Protein AF-A0A816AZC1-F1 (afdb_monomer)

Mean predicted aligned error: 15.86 Å

Foldseek 3Di:
DWKDDPPDIDDDPDLVPDDPVPDPPAAMEAEEAPVSVVVDPDDDPSYQAYAHPDDPPPDDDPPRYAPDPLRVLVVVLVSLLVRLQVVLVVCVVVVNNVSNVVSVVVSVVVSVVSVVVSVVVVVVVVVDPDDLAQAEEEEEADCDPDDCPLVVVVCVLCPPQHRYYYYHNDPVVVVVVVVPDDLSYAYAYEYELPDDPVSVVVLVVDNSHQHYAYEDDHPDDPDDHHHDSVVVLLVVLVSLLVVLQVVLVVCVVVVNNPSSVVSNVSSVSSVVSSVVD

Structure (mmCIF, N/CA/C/O backbone):
data_AF-A0A816AZC1-F1
#
_entry.id   AF-A0A816AZC1-F1
#
loop_
_atom_site.group_PDB
_atom_site.id
_atom_site.type_symbol
_atom_site.label_atom_id
_atom_site.label_alt_id
_atom_site.label_comp_id
_atom_site.label_asym_id
_atom_site.label_entity_id
_atom_site.label_seq_id
_atom_site.pdbx_PDB_ins_code
_atom_site.Cartn_x
_atom_site.Cartn_y
_atom_site.Cartn_z
_atom_site.occupancy
_atom_site.B_iso_or_equiv
_atom_site.auth_seq_id
_atom_site.auth_comp_id
_atom_site.auth_asym_id
_atom_site.auth_atom_id
_atom_site.pdbx_PDB_model_num
ATOM 1 N N . MET A 1 1 ? 25.880 10.741 11.765 1.00 55.47 1 MET A N 1
ATOM 2 C CA . MET A 1 1 ? 25.335 10.572 10.395 1.00 55.47 1 MET A CA 1
ATOM 3 C C . MET A 1 1 ? 25.942 9.326 9.763 1.00 55.47 1 MET A C 1
ATOM 5 O O . MET A 1 1 ? 27.117 9.068 9.975 1.00 55.47 1 MET A O 1
ATOM 9 N N . CYS A 1 2 ? 25.173 8.560 8.989 1.00 56.44 2 CYS A N 1
ATOM 10 C CA . CYS A 1 2 ? 25.657 7.365 8.292 1.00 56.44 2 CYS A CA 1
ATOM 11 C C . CYS A 1 2 ? 25.390 7.467 6.785 1.00 56.44 2 CYS A C 1
ATOM 13 O O . CYS A 1 2 ? 24.337 7.954 6.382 1.00 56.44 2 CYS A O 1
ATOM 15 N N . SER A 1 3 ? 26.303 6.982 5.945 1.00 58.09 3 SER A N 1
ATOM 16 C CA . SER A 1 3 ? 26.056 6.800 4.513 1.00 58.09 3 SER A CA 1
ATOM 17 C C . SER A 1 3 ? 26.219 5.341 4.113 1.00 58.09 3 SER A C 1
ATOM 19 O O . SER A 1 3 ? 27.098 4.637 4.612 1.00 58.09 3 SER A O 1
ATOM 21 N N . LEU A 1 4 ? 25.346 4.889 3.216 1.00 59.78 4 LEU A N 1
ATOM 22 C CA . LEU A 1 4 ? 25.444 3.586 2.578 1.00 59.78 4 LEU A CA 1
ATOM 23 C C . LEU A 1 4 ? 25.894 3.794 1.132 1.00 59.78 4 LEU A C 1
ATOM 25 O O . LEU A 1 4 ? 25.154 4.347 0.314 1.00 59.78 4 LEU A O 1
ATOM 29 N N . ALA A 1 5 ? 27.103 3.332 0.834 1.00 60.84 5 ALA A N 1
ATOM 30 C CA . ALA A 1 5 ? 27.603 3.144 -0.518 1.00 60.84 5 ALA A CA 1
ATOM 31 C C . ALA A 1 5 ? 27.774 1.639 -0.769 1.00 60.84 5 ALA A C 1
ATOM 33 O O . ALA A 1 5 ? 27.935 0.876 0.177 1.00 60.84 5 ALA A O 1
ATOM 34 N N . LYS A 1 6 ? 27.730 1.219 -2.040 1.00 57.12 6 LYS A N 1
ATOM 35 C CA . LYS A 1 6 ? 27.686 -0.180 -2.530 1.00 57.12 6 LYS A CA 1
ATOM 36 C C . LYS A 1 6 ? 28.376 -1.248 -1.652 1.00 57.12 6 LYS A C 1
ATOM 38 O O . LYS A 1 6 ? 27.811 -2.323 -1.499 1.00 57.12 6 LYS A O 1
ATOM 43 N N . ASP A 1 7 ? 29.541 -0.941 -1.077 1.00 56.06 7 ASP A N 1
ATOM 44 C CA . ASP A 1 7 ? 30.378 -1.881 -0.321 1.00 56.06 7 ASP A CA 1
ATOM 45 C C . ASP A 1 7 ? 30.806 -1.347 1.067 1.00 56.06 7 ASP A C 1
ATOM 47 O O . ASP A 1 7 ? 31.644 -1.952 1.735 1.00 56.06 7 ASP A O 1
ATOM 51 N N . SER A 1 8 ? 30.285 -0.196 1.505 1.00 58.31 8 SER A N 1
ATOM 52 C CA . SER A 1 8 ? 30.728 0.463 2.735 1.00 58.31 8 SER A CA 1
ATOM 53 C C . SER A 1 8 ? 29.611 1.225 3.442 1.00 58.31 8 SER A C 1
ATOM 55 O O . SER A 1 8 ? 28.808 1.935 2.834 1.00 58.31 8 SER A O 1
ATOM 57 N N . ILE A 1 9 ? 29.605 1.101 4.768 1.00 66.31 9 ILE A N 1
ATOM 58 C CA . ILE A 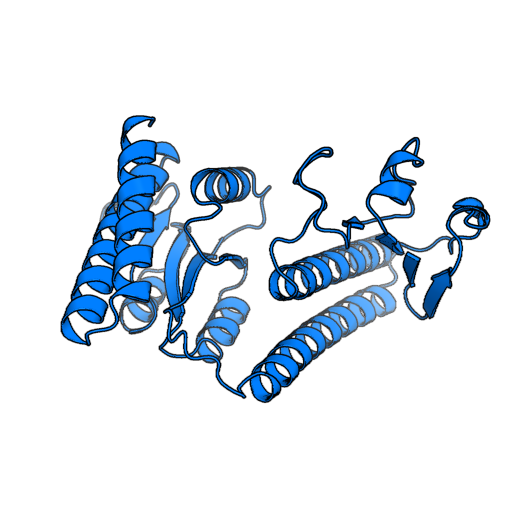1 9 ? 28.874 1.998 5.657 1.00 66.31 9 ILE A CA 1
ATOM 59 C C . ILE A 1 9 ? 29.899 2.995 6.185 1.00 66.31 9 ILE A C 1
ATOM 61 O O . ILE A 1 9 ? 30.860 2.596 6.842 1.00 66.31 9 ILE A O 1
ATOM 65 N N . LEU A 1 10 ? 29.720 4.277 5.878 1.00 66.75 10 LEU A N 1
ATOM 66 C CA . LEU A 1 10 ? 30.540 5.337 6.459 1.00 66.75 10 LEU A CA 1
ATOM 67 C C . LEU A 1 10 ? 29.762 5.952 7.614 1.00 66.75 10 LEU A C 1
ATOM 69 O O . LEU A 1 10 ? 28.640 6.416 7.421 1.00 66.75 10 LEU A O 1
ATOM 73 N N . ASN A 1 11 ? 30.348 5.949 8.807 1.00 67.81 11 ASN A N 1
ATOM 74 C CA . ASN A 1 11 ? 29.780 6.618 9.968 1.00 67.81 11 ASN A CA 1
ATOM 75 C C . ASN A 1 11 ? 30.593 7.878 10.267 1.00 67.81 11 ASN A C 1
ATOM 77 O O . ASN A 1 11 ? 31.820 7.832 10.305 1.00 67.81 11 ASN A O 1
ATOM 81 N N . PHE A 1 12 ? 29.900 8.988 10.476 1.00 68.12 12 PHE A N 1
ATOM 82 C CA . PHE A 1 12 ? 30.489 10.270 10.832 1.00 68.12 12 PHE A CA 1
ATOM 83 C C . PHE A 1 12 ? 29.897 10.704 12.167 1.00 68.12 12 PHE A C 1
ATOM 85 O O . PHE A 1 12 ? 28.675 10.856 12.295 1.00 68.12 12 PHE A O 1
ATOM 92 N N . GLU A 1 13 ? 30.772 10.873 13.154 1.00 57.69 13 GLU A N 1
ATOM 93 C CA . GLU A 1 13 ? 30.391 11.205 14.529 1.00 57.69 13 GLU A CA 1
ATOM 94 C C . GLU A 1 13 ? 30.081 12.697 14.709 1.00 57.69 13 GLU A C 1
ATOM 96 O O . GLU A 1 13 ? 29.243 13.034 15.540 1.00 57.69 13 GLU A O 1
ATOM 101 N N . ASN A 1 14 ? 30.669 13.578 13.887 1.00 62.06 14 ASN A N 1
ATOM 102 C CA . ASN A 1 14 ? 30.450 15.025 13.941 1.00 62.06 14 ASN A CA 1
ATOM 103 C C . ASN A 1 14 ? 29.933 15.596 12.614 1.00 62.06 14 ASN A C 1
ATOM 105 O O . ASN A 1 14 ? 30.495 15.344 11.548 1.00 62.06 14 ASN A O 1
ATOM 109 N N . ASP A 1 15 ? 28.904 16.443 12.707 1.00 63.25 15 ASP A N 1
ATOM 110 C CA . ASP A 1 15 ? 28.296 17.146 11.567 1.00 63.25 15 ASP A CA 1
ATOM 111 C C . ASP A 1 15 ? 29.266 18.140 10.892 1.00 63.25 15 ASP A C 1
ATOM 113 O O . ASP A 1 15 ? 29.106 18.457 9.716 1.00 63.25 15 ASP A O 1
ATOM 117 N N . SER A 1 16 ? 30.272 18.637 11.622 1.00 60.06 16 SER A N 1
ATOM 118 C CA . SER A 1 16 ? 31.232 19.652 11.155 1.00 60.06 16 SER A CA 1
ATOM 119 C C . SER A 1 16 ? 32.309 19.127 10.204 1.00 60.06 16 SER A C 1
ATOM 121 O O . SER A 1 16 ? 32.963 19.930 9.544 1.00 60.06 16 SER A O 1
ATOM 123 N N . ASP A 1 17 ? 32.491 17.807 10.121 1.00 58.66 17 ASP A N 1
ATOM 124 C CA . ASP A 1 17 ? 33.590 17.182 9.369 1.00 58.66 17 ASP A CA 1
ATOM 125 C C . ASP A 1 17 ? 33.136 16.569 8.037 1.00 58.66 17 ASP A C 1
ATOM 127 O O . ASP A 1 17 ? 33.942 15.986 7.298 1.00 58.66 17 ASP A O 1
ATOM 131 N N . PHE A 1 18 ? 31.841 16.677 7.723 1.00 68.06 18 PHE A N 1
ATOM 132 C CA . PHE A 1 18 ? 31.289 16.053 6.537 1.00 68.06 18 PHE A CA 1
ATOM 133 C C . PHE A 1 18 ? 31.405 16.938 5.305 1.00 68.06 18 PHE A C 1
ATOM 135 O O . PHE A 1 18 ? 30.865 18.039 5.230 1.00 68.06 18 PHE A O 1
ATOM 142 N N . ASP A 1 19 ? 32.075 16.380 4.311 1.00 71.38 19 ASP A N 1
ATOM 143 C CA . ASP A 1 19 ? 32.287 16.985 3.015 1.00 71.38 19 ASP A CA 1
ATOM 144 C C . ASP A 1 19 ? 31.668 16.073 1.954 1.00 71.38 19 ASP A C 1
ATOM 146 O O . ASP A 1 19 ? 32.039 14.900 1.833 1.00 71.38 19 ASP A O 1
ATOM 150 N N . PHE A 1 20 ? 30.706 16.608 1.199 1.00 71.69 20 PHE A N 1
ATOM 151 C CA . PHE A 1 20 ? 30.046 15.874 0.123 1.00 71.69 20 PHE A CA 1
ATOM 152 C C . PHE A 1 20 ? 31.031 15.462 -0.972 1.00 71.69 20 PHE A C 1
ATOM 154 O O . PHE A 1 20 ? 30.807 14.432 -1.604 1.00 71.69 20 PHE A O 1
ATOM 161 N N . ASP A 1 21 ? 32.142 16.179 -1.146 1.00 70.25 21 ASP A N 1
ATOM 162 C CA . ASP A 1 21 ? 33.171 15.846 -2.134 1.00 70.25 21 ASP A CA 1
ATOM 163 C C . ASP A 1 21 ? 33.965 14.588 -1.746 1.00 70.25 21 ASP A C 1
ATOM 165 O O . ASP A 1 21 ? 34.591 13.948 -2.594 1.00 70.25 21 ASP A O 1
ATOM 169 N N . LYS A 1 22 ? 33.898 14.176 -0.471 1.00 69.25 22 LYS A N 1
ATOM 170 C CA . LYS A 1 22 ? 34.477 12.915 0.019 1.00 69.25 22 LYS A CA 1
ATOM 171 C C . LYS A 1 22 ? 33.546 11.720 -0.161 1.00 69.25 22 LYS A C 1
ATOM 173 O O . LYS A 1 22 ? 33.959 10.590 0.114 1.00 69.25 22 LYS A O 1
ATOM 178 N N . LEU A 1 23 ? 32.301 11.932 -0.595 1.00 68.62 23 LEU A N 1
ATOM 179 C CA . LEU A 1 23 ? 31.426 10.814 -0.918 1.00 68.62 23 LEU A CA 1
ATOM 180 C C . LEU A 1 23 ? 31.977 10.054 -2.130 1.00 68.62 23 LEU A C 1
ATOM 182 O O . LEU A 1 23 ? 32.528 10.648 -3.060 1.00 68.62 23 LEU A O 1
ATOM 186 N N . PRO A 1 24 ? 31.832 8.721 -2.152 1.00 66.25 24 PRO A N 1
ATOM 187 C CA . PRO A 1 24 ? 32.194 7.957 -3.331 1.00 66.25 24 PRO A CA 1
ATOM 188 C C . PRO A 1 24 ? 31.395 8.463 -4.539 1.00 66.25 24 PRO A C 1
ATOM 190 O O . PRO A 1 24 ? 30.220 8.790 -4.416 1.00 66.25 24 PRO A O 1
ATOM 193 N N . LYS A 1 25 ? 32.000 8.431 -5.735 1.00 67.81 25 LYS A N 1
ATOM 194 C CA . LYS A 1 25 ? 31.355 8.787 -7.022 1.00 67.81 25 LYS A CA 1
ATOM 195 C C . LYS A 1 25 ? 30.184 7.865 -7.426 1.00 67.81 25 LYS A C 1
ATOM 197 O O . LYS A 1 25 ? 29.806 7.812 -8.591 1.00 67.81 25 LYS A O 1
ATOM 202 N N . LYS A 1 26 ? 29.672 7.061 -6.498 1.00 69.38 26 LYS A N 1
ATOM 203 C CA . LYS A 1 26 ? 28.584 6.103 -6.687 1.00 69.38 26 LYS A CA 1
ATOM 204 C C . LYS A 1 26 ? 27.339 6.615 -5.972 1.00 69.38 26 LYS A C 1
ATOM 206 O O . LYS A 1 26 ? 27.429 7.384 -5.016 1.00 69.38 26 LYS A O 1
ATOM 211 N N . THR A 1 27 ? 26.188 6.119 -6.404 1.00 69.25 27 THR A N 1
ATOM 212 C CA . THR A 1 27 ? 24.906 6.422 -5.778 1.00 69.25 27 THR A CA 1
ATOM 213 C C . THR A 1 27 ? 24.930 6.086 -4.285 1.00 69.25 27 THR A C 1
ATOM 215 O O . THR A 1 27 ? 25.258 4.966 -3.890 1.00 69.25 27 THR A O 1
ATOM 218 N N . THR A 1 28 ? 24.601 7.079 -3.462 1.00 76.00 28 THR A N 1
ATOM 219 C CA . THR A 1 28 ? 24.689 7.035 -2.000 1.00 76.00 28 THR A CA 1
ATOM 220 C C . THR A 1 28 ? 23.309 7.239 -1.379 1.00 76.00 28 THR A C 1
ATOM 222 O O . THR A 1 28 ? 22.517 8.058 -1.849 1.00 76.00 28 THR A O 1
ATOM 225 N N . ILE A 1 29 ? 23.028 6.512 -0.299 1.00 81.19 29 ILE A N 1
ATOM 226 C CA . ILE A 1 29 ? 21.870 6.752 0.570 1.00 81.19 29 ILE A CA 1
ATOM 227 C C . ILE A 1 29 ? 22.383 7.360 1.877 1.00 81.19 29 ILE A C 1
ATOM 229 O O . ILE A 1 29 ? 23.302 6.813 2.489 1.00 81.19 29 ILE A O 1
ATOM 233 N N . LEU A 1 30 ? 21.815 8.492 2.292 1.00 80.69 30 LEU A N 1
ATOM 234 C CA . LEU A 1 30 ? 22.221 9.206 3.506 1.00 80.69 30 LEU A CA 1
ATOM 235 C C . LEU A 1 30 ? 21.213 9.002 4.633 1.00 80.69 30 LEU A C 1
ATOM 237 O O . LEU A 1 30 ? 20.012 9.099 4.412 1.00 80.69 30 LEU A O 1
ATOM 241 N N . PHE A 1 31 ? 21.720 8.794 5.844 1.00 81.56 31 PHE A N 1
ATOM 242 C CA . PHE A 1 31 ? 20.958 8.771 7.088 1.00 81.56 31 PHE A CA 1
ATOM 243 C C . PHE A 1 31 ? 21.478 9.879 8.005 1.00 81.56 31 PHE A C 1
ATOM 245 O O . PHE A 1 31 ? 22.617 9.831 8.488 1.00 81.56 31 PHE A O 1
ATOM 252 N N . VAL A 1 32 ? 20.661 10.904 8.213 1.00 78.81 32 VAL A N 1
ATOM 253 C CA . VAL A 1 32 ? 21.076 12.202 8.768 1.00 78.81 32 VAL A CA 1
ATOM 254 C C . VAL A 1 32 ? 20.120 12.677 9.862 1.00 78.81 32 VAL A C 1
ATOM 256 O O . VAL A 1 32 ? 18.975 12.234 9.944 1.00 78.81 32 VAL A O 1
ATOM 259 N N . SER A 1 33 ? 20.595 13.585 10.714 1.00 76.06 33 SER A N 1
ATOM 260 C CA . SER A 1 33 ? 19.754 14.334 11.653 1.00 76.06 33 SER A CA 1
ATOM 261 C C . SER A 1 33 ? 19.000 15.454 10.930 1.00 76.06 33 SER A C 1
ATOM 263 O O . SER A 1 33 ? 19.393 15.899 9.847 1.00 76.06 33 SER A O 1
ATOM 265 N N . SER A 1 34 ? 17.934 15.961 11.548 1.00 72.12 34 SER A N 1
ATOM 266 C CA . SER A 1 34 ? 17.198 17.124 11.034 1.00 72.12 34 SER A CA 1
ATOM 267 C C . SER A 1 34 ? 18.075 18.383 11.012 1.00 72.12 34 SER A C 1
ATOM 269 O O . SER A 1 34 ? 18.037 19.172 10.065 1.00 72.12 34 SER A O 1
ATOM 271 N N . LYS A 1 35 ? 18.942 18.519 12.022 1.00 74.56 35 LYS A N 1
ATOM 272 C CA . LYS A 1 35 ? 19.943 19.582 12.138 1.00 74.56 35 LYS A CA 1
ATOM 273 C C . LYS A 1 35 ? 20.925 19.579 10.968 1.00 74.56 35 LYS A C 1
ATOM 275 O O . LYS A 1 35 ? 21.256 20.646 10.463 1.00 74.56 35 LYS A O 1
ATOM 280 N N . PHE A 1 36 ? 21.359 18.401 10.525 1.00 77.44 36 PHE A N 1
ATOM 281 C CA . PHE A 1 36 ? 22.266 18.265 9.391 1.00 77.44 36 PHE A CA 1
ATOM 282 C C . PHE A 1 36 ? 21.580 18.612 8.063 1.00 77.44 36 PHE A C 1
ATOM 284 O O . PHE A 1 36 ? 22.141 19.329 7.243 1.00 77.44 36 PHE A O 1
ATOM 291 N N . VAL A 1 37 ? 20.329 18.191 7.853 1.00 76.19 37 VAL A N 1
ATOM 292 C CA . VAL A 1 37 ? 19.579 18.597 6.648 1.00 76.19 37 VAL A CA 1
ATOM 293 C C . VAL A 1 37 ? 19.417 20.114 6.575 1.00 76.19 37 VAL A C 1
ATOM 295 O O . VAL A 1 37 ? 19.554 20.691 5.501 1.00 76.19 37 VAL A O 1
ATOM 298 N N . ALA A 1 38 ? 19.207 20.784 7.710 1.00 73.88 38 ALA A N 1
ATOM 299 C CA . ALA A 1 38 ? 19.100 22.241 7.753 1.00 73.88 38 ALA A CA 1
ATOM 300 C C . ALA A 1 38 ? 20.391 22.976 7.334 1.00 73.88 38 ALA A C 1
ATOM 302 O O . ALA A 1 38 ? 20.324 24.150 6.970 1.00 73.88 38 ALA A O 1
ATOM 303 N N . THR A 1 39 ? 21.557 22.318 7.368 1.00 75.56 39 THR A N 1
ATOM 304 C CA . THR A 1 39 ? 22.820 22.886 6.866 1.00 75.56 39 THR A CA 1
ATOM 305 C C . THR A 1 39 ? 23.078 22.558 5.392 1.00 75.56 39 THR A C 1
ATOM 307 O O . THR A 1 39 ? 23.937 23.188 4.768 1.00 75.56 39 THR A O 1
ATOM 310 N N . MET A 1 40 ? 22.322 21.627 4.796 1.00 74.12 40 MET A N 1
ATOM 311 C CA . MET A 1 40 ? 22.428 21.300 3.376 1.00 74.12 40 MET A CA 1
ATOM 312 C C . MET A 1 40 ? 21.822 22.414 2.520 1.00 74.12 40 MET A C 1
ATOM 314 O O . MET A 1 40 ? 20.630 22.698 2.583 1.00 74.12 40 MET A O 1
ATOM 318 N N . LYS A 1 41 ? 22.637 23.021 1.648 1.00 72.31 41 LYS A N 1
ATOM 319 C CA . LYS A 1 41 ? 22.141 24.000 0.662 1.00 72.31 41 LYS A CA 1
ATOM 320 C C . LYS A 1 41 ? 21.305 23.346 -0.441 1.00 72.31 41 LYS A C 1
ATOM 322 O O . LYS A 1 41 ? 20.388 23.966 -0.963 1.00 72.31 41 LYS A O 1
ATOM 327 N N . SER A 1 42 ? 21.659 22.121 -0.828 1.00 73.81 42 SER A N 1
ATOM 328 C CA . SER A 1 42 ? 20.953 21.310 -1.826 1.00 73.81 42 SER A CA 1
ATOM 329 C C . SER A 1 42 ? 21.380 19.844 -1.708 1.00 73.81 42 SER A C 1
ATOM 331 O O . SER A 1 42 ? 22.436 19.554 -1.139 1.00 73.81 42 SER A O 1
ATOM 333 N N . LYS A 1 43 ? 20.562 18.920 -2.229 1.00 78.00 43 LYS A N 1
ATOM 334 C CA . LYS A 1 43 ? 20.905 17.494 -2.305 1.00 78.00 43 LYS A CA 1
ATOM 335 C C . LYS A 1 43 ? 21.919 17.276 -3.441 1.00 78.00 43 LYS A C 1
ATOM 337 O O . LYS A 1 43 ? 21.576 17.586 -4.578 1.00 78.00 43 LYS A O 1
ATOM 342 N N . PRO A 1 44 ? 23.117 16.729 -3.173 1.00 76.62 44 PRO A N 1
ATOM 343 C CA . PRO A 1 44 ? 24.078 16.422 -4.230 1.00 76.62 44 PRO A CA 1
ATOM 344 C C . PRO A 1 44 ? 23.562 15.330 -5.171 1.00 76.62 44 PRO A C 1
ATOM 346 O O . PRO A 1 44 ? 22.886 14.399 -4.730 1.00 76.62 44 PRO A O 1
ATOM 349 N N . ASP A 1 45 ? 23.968 15.381 -6.439 1.00 73.75 45 ASP A N 1
ATOM 350 C CA . ASP A 1 45 ? 23.509 14.452 -7.485 1.00 73.75 45 ASP A CA 1
ATOM 351 C C . ASP A 1 45 ? 23.837 12.983 -7.186 1.00 73.75 45 ASP A C 1
ATOM 353 O O . ASP A 1 45 ? 23.073 12.078 -7.516 1.00 73.75 45 ASP A O 1
ATOM 357 N N . GLN A 1 46 ? 24.959 12.734 -6.508 1.00 75.00 46 GLN A N 1
ATOM 358 C CA . GLN A 1 46 ? 25.374 11.389 -6.096 1.00 75.00 46 GLN A CA 1
ATOM 359 C C . GLN A 1 46 ? 24.545 10.808 -4.940 1.00 75.00 46 GLN A C 1
ATOM 361 O O . GLN A 1 46 ? 24.685 9.628 -4.623 1.00 75.00 46 GLN A O 1
ATOM 366 N N . VAL A 1 47 ? 23.678 11.602 -4.305 1.00 79.12 47 VAL A N 1
ATOM 367 C CA . VAL A 1 47 ? 22.784 11.151 -3.235 1.00 79.12 47 VAL A CA 1
ATOM 368 C C . VAL A 1 47 ? 21.418 10.815 -3.828 1.00 79.12 47 VAL A C 1
ATOM 370 O O . VAL A 1 47 ? 20.662 11.702 -4.227 1.00 79.12 47 VAL A O 1
ATOM 373 N N . GLU A 1 48 ? 21.049 9.532 -3.839 1.00 78.12 48 GLU A N 1
ATOM 374 C CA . GLU A 1 48 ? 19.722 9.106 -4.306 1.00 78.12 48 GLU A CA 1
ATOM 375 C C . GLU A 1 48 ? 18.643 9.584 -3.336 1.00 78.12 48 GLU A C 1
ATOM 377 O O . GLU A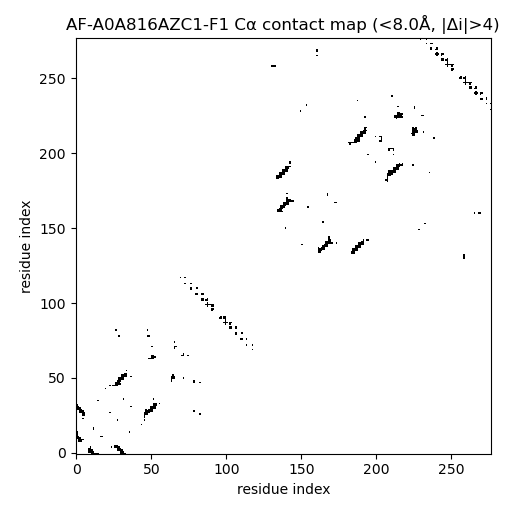 1 48 ? 17.704 10.285 -3.727 1.00 78.12 48 GLU A O 1
ATOM 382 N N . LYS A 1 49 ? 18.795 9.215 -2.061 1.00 80.50 49 LYS A N 1
ATOM 383 C CA . LYS A 1 49 ? 17.793 9.435 -1.022 1.00 80.50 49 LYS A CA 1
ATOM 384 C C . LYS A 1 49 ? 18.454 9.842 0.289 1.00 80.50 49 LYS A C 1
ATOM 386 O O . LYS A 1 49 ? 19.484 9.290 0.676 1.00 80.50 49 LYS A O 1
ATOM 391 N N . VAL A 1 50 ? 17.821 10.800 0.954 1.00 80.19 50 VAL A N 1
ATOM 392 C CA . VAL A 1 50 ? 18.138 11.237 2.310 1.00 80.19 50 VAL A CA 1
ATOM 393 C C . VAL A 1 50 ? 17.032 10.720 3.231 1.00 80.19 50 VAL A C 1
ATOM 395 O O . VAL A 1 50 ? 15.849 10.861 2.921 1.00 80.19 50 VAL A O 1
ATOM 398 N N . PHE A 1 51 ? 17.428 10.076 4.324 1.00 77.56 51 PHE A N 1
ATOM 399 C CA . PHE A 1 51 ? 16.563 9.615 5.402 1.00 77.56 51 PHE A CA 1
ATOM 400 C C . PHE A 1 51 ? 16.870 10.418 6.660 1.00 77.56 51 PHE A C 1
ATOM 402 O O . PHE A 1 51 ? 17.994 10.379 7.168 1.00 77.56 51 PHE A O 1
ATOM 409 N N . ILE A 1 52 ? 15.869 11.128 7.171 1.00 76.00 52 ILE A N 1
ATOM 410 C CA . ILE A 1 52 ? 15.990 11.904 8.407 1.00 76.00 52 ILE A CA 1
ATOM 411 C C . ILE A 1 52 ? 15.601 11.015 9.587 1.00 76.00 52 ILE A C 1
ATOM 413 O O . ILE A 1 52 ? 14.479 10.519 9.633 1.00 76.00 52 ILE A O 1
ATOM 417 N N . LEU A 1 53 ? 16.518 10.810 10.534 1.00 73.50 53 LEU A N 1
ATOM 418 C CA . LEU A 1 53 ? 16.344 9.867 11.647 1.00 73.50 53 LEU A CA 1
ATOM 419 C C . LEU A 1 53 ? 15.647 10.456 12.893 1.00 73.50 53 LEU A C 1
ATOM 421 O O . LEU A 1 53 ? 15.393 9.718 13.840 1.00 73.50 53 LEU A O 1
ATOM 425 N N . GLU A 1 54 ? 15.360 11.762 12.928 1.00 67.44 54 GLU A N 1
ATOM 426 C CA . GLU A 1 54 ? 14.835 12.466 14.113 1.00 67.44 54 GLU A CA 1
ATOM 427 C C . GLU A 1 54 ? 13.346 12.843 13.989 1.00 67.44 54 GLU A C 1
ATOM 429 O O . GLU A 1 54 ? 12.879 13.268 12.932 1.00 67.44 54 GLU A O 1
ATOM 434 N N . GLU A 1 55 ? 12.612 12.753 15.104 1.00 52.97 55 GLU A N 1
ATOM 435 C CA . GLU A 1 55 ? 11.156 12.965 15.195 1.00 52.97 55 GLU A CA 1
ATOM 436 C C . GLU A 1 55 ? 10.703 14.439 15.287 1.00 52.97 55 GLU A C 1
ATOM 438 O O . GLU A 1 55 ? 9.522 14.691 15.528 1.00 52.97 55 GLU A O 1
ATOM 443 N N . ASP A 1 56 ? 11.575 15.444 15.135 1.00 45.81 56 ASP A N 1
ATOM 444 C CA . ASP A 1 56 ? 11.193 16.835 15.444 1.00 45.81 56 ASP A CA 1
ATOM 445 C C . ASP A 1 56 ? 10.198 17.409 14.414 1.00 45.81 56 ASP A C 1
ATOM 447 O O . ASP A 1 56 ? 10.564 17.832 13.318 1.00 45.81 56 ASP A O 1
ATOM 451 N N . LYS A 1 57 ? 8.902 17.377 14.743 1.00 49.75 57 LYS A N 1
ATOM 452 C CA . LYS A 1 57 ? 7.746 17.690 13.873 1.00 49.75 57 LYS A CA 1
ATOM 453 C C . LYS A 1 57 ? 7.611 19.167 13.490 1.00 49.75 57 LYS A C 1
ATOM 455 O O . LYS A 1 57 ? 6.682 19.521 12.770 1.00 49.75 57 LYS A O 1
ATOM 460 N N . SER A 1 58 ? 8.466 20.043 14.011 1.00 44.44 58 SER A N 1
ATOM 461 C CA . SER A 1 58 ? 8.227 21.488 13.968 1.00 44.44 58 SER A CA 1
ATOM 462 C C . SER A 1 58 ? 8.658 22.165 12.664 1.00 44.44 58 SER A C 1
ATOM 464 O O . SER A 1 58 ? 8.133 23.232 12.339 1.00 44.44 58 SER A O 1
ATOM 466 N N . ARG A 1 59 ? 9.578 21.573 11.892 1.00 48.00 59 ARG A N 1
ATOM 467 C CA . ARG A 1 59 ? 10.056 22.115 10.611 1.00 48.00 59 ARG A CA 1
ATOM 468 C C . ARG A 1 59 ? 10.535 20.990 9.686 1.00 48.00 59 ARG A C 1
ATOM 470 O O . ARG A 1 59 ? 11.199 20.072 10.156 1.00 48.00 59 ARG A O 1
ATOM 477 N N . VAL A 1 60 ? 10.299 21.163 8.380 1.00 40.06 60 VAL A N 1
ATOM 478 C CA . VAL A 1 60 ? 10.825 20.399 7.220 1.00 40.06 60 VAL A CA 1
ATOM 479 C C . VAL A 1 60 ? 9.835 19.414 6.570 1.00 40.06 60 VAL A C 1
ATOM 481 O O . VAL A 1 60 ? 9.073 18.727 7.239 1.00 40.06 60 VAL A O 1
ATOM 484 N N . ASP A 1 61 ? 9.883 19.418 5.235 1.00 44.25 61 ASP A N 1
ATOM 485 C CA . ASP A 1 61 ? 9.115 18.666 4.236 1.00 44.25 61 ASP A CA 1
ATOM 486 C C . ASP A 1 61 ? 8.965 17.160 4.551 1.00 44.25 61 ASP A C 1
ATOM 488 O O . ASP A 1 61 ? 9.934 16.461 4.859 1.00 44.25 61 ASP A O 1
ATOM 492 N N . ASN A 1 62 ? 7.733 16.650 4.460 1.00 47.88 62 ASN A N 1
ATOM 493 C CA . ASN A 1 62 ? 7.341 15.304 4.897 1.00 47.88 62 ASN A CA 1
ATOM 494 C C . ASN A 1 62 ? 7.859 14.172 3.986 1.00 47.88 62 ASN A C 1
ATOM 496 O O . ASN A 1 62 ? 7.769 13.005 4.362 1.00 47.88 62 ASN A O 1
ATOM 500 N N . GLN A 1 63 ? 8.415 14.471 2.806 1.00 49.78 63 GLN A N 1
ATOM 501 C CA . GLN A 1 63 ? 8.809 13.446 1.821 1.00 49.78 63 GLN A CA 1
ATOM 502 C C . GLN A 1 63 ? 10.103 12.669 2.161 1.00 49.78 63 GLN A C 1
ATOM 504 O O . GLN A 1 63 ? 10.444 11.689 1.480 1.00 49.78 63 GLN A O 1
ATOM 509 N N . GLU A 1 64 ? 10.851 13.099 3.182 1.00 53.28 64 GLU A N 1
ATOM 510 C CA . GLU A 1 64 ? 12.156 12.525 3.573 1.00 53.28 64 GLU A CA 1
ATOM 511 C C . GLU A 1 64 ? 12.162 11.875 4.967 1.00 53.28 64 GLU A C 1
ATOM 513 O O . GLU A 1 64 ? 13.199 11.402 5.444 1.00 53.28 64 GLU A O 1
ATOM 518 N N . ARG A 1 65 ? 10.990 11.810 5.609 1.00 56.78 65 ARG A N 1
ATOM 519 C CA . ARG A 1 65 ? 10.787 11.157 6.905 1.00 56.78 65 ARG A CA 1
ATOM 520 C C . ARG A 1 65 ? 10.073 9.820 6.745 1.00 56.78 65 ARG A C 1
ATOM 522 O O . ARG A 1 65 ? 9.377 9.575 5.764 1.00 56.78 65 ARG A O 1
ATOM 529 N N . PHE A 1 66 ? 10.255 8.958 7.736 1.00 59.62 66 PHE A N 1
ATOM 530 C CA . PHE A 1 66 ? 9.551 7.688 7.882 1.00 59.62 66 PHE A CA 1
ATOM 531 C C . PHE A 1 66 ? 8.699 7.744 9.155 1.00 59.62 66 PHE A C 1
ATOM 533 O O . PHE A 1 66 ? 9.138 8.297 10.161 1.00 59.62 66 PHE A O 1
ATOM 540 N N . ALA A 1 67 ? 7.478 7.204 9.121 1.00 50.81 67 ALA A N 1
ATOM 541 C CA . ALA A 1 67 ? 6.567 7.282 10.267 1.00 50.81 67 ALA A CA 1
ATOM 542 C C . ALA A 1 67 ? 6.975 6.326 11.402 1.00 50.81 67 ALA A C 1
ATOM 544 O O . ALA A 1 67 ? 6.732 6.603 12.575 1.00 50.81 67 ALA A O 1
ATOM 545 N N . THR A 1 68 ? 7.630 5.215 11.065 1.00 56.06 68 THR A N 1
ATOM 546 C CA . THR A 1 68 ? 8.151 4.227 12.012 1.00 56.06 68 THR A CA 1
ATOM 547 C C . THR A 1 68 ? 9.446 3.597 11.495 1.00 56.06 68 THR A C 1
ATOM 549 O O . THR A 1 68 ? 9.721 3.602 10.294 1.00 56.06 68 THR A O 1
ATOM 552 N N . GLY A 1 69 ? 10.221 2.948 12.37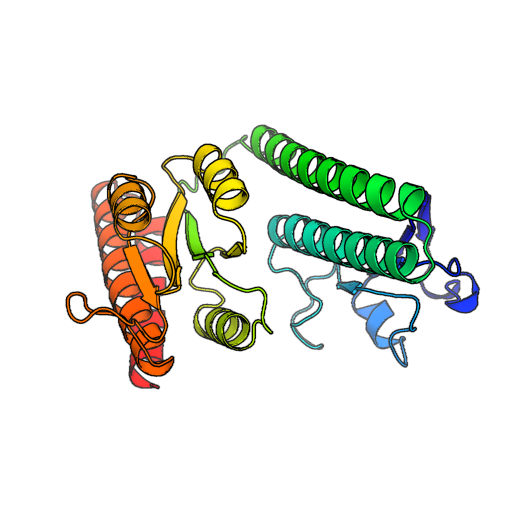2 1.00 57.72 69 GLY A N 1
ATOM 553 C CA . GLY A 1 69 ? 11.363 2.126 11.943 1.00 57.72 69 GLY A CA 1
ATOM 554 C C . GLY A 1 69 ? 10.990 1.026 10.930 1.00 57.72 69 GLY A C 1
ATOM 555 O O . GLY A 1 69 ? 11.847 0.576 10.174 1.00 57.72 69 GLY A O 1
ATOM 556 N N . LYS A 1 70 ? 9.707 0.630 10.855 1.00 59.34 70 LYS A N 1
ATOM 557 C CA . LYS A 1 70 ? 9.181 -0.280 9.821 1.00 59.34 70 LYS A CA 1
ATOM 558 C C . LYS A 1 70 ? 9.175 0.391 8.451 1.00 59.34 70 LYS A C 1
ATOM 560 O O . LYS A 1 70 ? 9.675 -0.186 7.489 1.00 59.34 70 LYS A O 1
ATOM 565 N N . ASP A 1 71 ? 8.667 1.618 8.383 1.00 60.41 71 ASP A N 1
ATOM 566 C CA . ASP A 1 71 ? 8.608 2.396 7.144 1.00 60.41 71 ASP A CA 1
ATOM 567 C C . ASP A 1 71 ? 10.011 2.738 6.649 1.00 60.41 71 ASP A C 1
ATOM 569 O O . ASP A 1 71 ? 10.258 2.692 5.449 1.00 60.41 71 ASP A O 1
ATOM 573 N N . LEU A 1 72 ? 10.965 2.967 7.560 1.00 71.25 72 LEU A N 1
ATOM 574 C CA . LEU A 1 72 ? 12.374 3.133 7.197 1.00 71.25 72 LEU A CA 1
ATOM 575 C C . LEU A 1 72 ? 12.917 1.914 6.446 1.00 71.25 72 LEU A C 1
ATOM 577 O O . LEU A 1 72 ? 13.563 2.079 5.417 1.00 71.25 72 LEU A O 1
ATOM 581 N N . ILE A 1 73 ? 12.659 0.696 6.932 1.00 69.06 73 ILE A N 1
ATOM 582 C CA . ILE A 1 73 ? 13.171 -0.529 6.299 1.00 69.06 73 ILE A CA 1
ATOM 583 C C . ILE A 1 73 ? 12.574 -0.710 4.898 1.00 69.06 73 ILE A C 1
ATOM 585 O O . ILE A 1 73 ? 13.312 -1.037 3.968 1.00 69.06 73 ILE A O 1
ATOM 589 N N . PHE A 1 74 ? 11.271 -0.468 4.727 1.00 67.00 74 PHE A N 1
ATOM 590 C CA . PHE A 1 74 ? 10.622 -0.564 3.414 1.00 67.00 74 PHE A CA 1
ATOM 591 C C . PHE A 1 74 ? 11.095 0.529 2.455 1.00 67.00 74 PHE A C 1
ATOM 593 O O . PHE A 1 74 ? 11.510 0.227 1.340 1.00 67.00 74 PHE A O 1
ATOM 600 N N . LEU A 1 75 ? 11.131 1.787 2.898 1.00 70.00 75 LEU A N 1
ATOM 601 C CA . LEU A 1 75 ? 11.603 2.893 2.066 1.00 70.00 75 LEU A CA 1
ATOM 602 C C . LEU A 1 75 ? 13.082 2.734 1.693 1.00 70.00 75 LEU A C 1
ATOM 604 O O . LEU A 1 75 ? 13.482 3.108 0.588 1.00 70.00 75 LEU A O 1
ATOM 608 N N . LEU A 1 76 ? 13.894 2.165 2.589 1.00 75.88 76 LEU A N 1
ATOM 609 C CA . LEU A 1 76 ? 15.283 1.816 2.314 1.00 75.88 76 LEU A CA 1
ATOM 610 C C . LEU A 1 76 ? 15.382 0.693 1.279 1.00 75.88 76 LEU A C 1
ATOM 612 O O . LEU A 1 76 ? 16.184 0.802 0.352 1.00 75.88 76 LEU A O 1
ATOM 616 N N . ALA A 1 77 ? 14.563 -0.354 1.402 1.00 72.19 77 ALA A N 1
ATOM 617 C CA . ALA A 1 77 ? 14.504 -1.428 0.416 1.00 72.19 77 ALA A CA 1
ATOM 618 C C . ALA A 1 77 ? 14.127 -0.886 -0.971 1.00 72.19 77 ALA A C 1
ATOM 620 O O . ALA A 1 77 ? 14.824 -1.179 -1.940 1.00 72.19 77 ALA A O 1
ATOM 621 N N . ASP A 1 78 ? 13.123 -0.011 -1.053 1.00 70.38 78 ASP A N 1
ATOM 622 C CA . ASP A 1 78 ? 12.710 0.640 -2.299 1.00 70.38 78 ASP A CA 1
ATOM 623 C C . ASP A 1 78 ? 13.799 1.558 -2.869 1.00 70.38 78 ASP A C 1
ATOM 625 O O . ASP A 1 78 ? 14.014 1.612 -4.081 1.00 70.38 78 ASP A O 1
ATOM 629 N N . ALA A 1 79 ? 14.498 2.312 -2.014 1.00 74.56 79 ALA A N 1
ATOM 630 C CA . ALA A 1 79 ? 15.600 3.174 -2.434 1.00 74.56 79 ALA A CA 1
ATOM 631 C C . ALA A 1 79 ? 16.766 2.353 -3.001 1.00 74.56 79 ALA A C 1
ATOM 633 O O . ALA A 1 79 ? 17.245 2.649 -4.094 1.00 74.56 79 ALA A O 1
ATOM 634 N N . ILE A 1 80 ? 17.172 1.282 -2.313 1.00 76.38 80 ILE A N 1
ATOM 635 C CA . ILE A 1 80 ? 18.205 0.360 -2.800 1.00 76.38 80 ILE A CA 1
ATOM 636 C C . ILE A 1 80 ? 17.751 -0.304 -4.103 1.00 76.38 80 ILE A C 1
ATOM 638 O O . ILE A 1 80 ? 18.533 -0.389 -5.052 1.00 76.38 80 ILE A O 1
ATOM 642 N N . TYR A 1 81 ? 16.483 -0.713 -4.178 1.00 75.00 81 TYR A N 1
ATOM 643 C CA . TYR A 1 81 ? 15.910 -1.323 -5.369 1.00 75.00 81 TYR A CA 1
ATOM 644 C C . TYR A 1 81 ? 15.999 -0.397 -6.587 1.00 75.00 81 TYR A C 1
ATOM 646 O O . TYR A 1 81 ? 16.515 -0.780 -7.641 1.00 75.00 81 TYR A O 1
ATOM 654 N N . ARG A 1 82 ? 15.588 0.865 -6.417 1.00 75.25 82 ARG A N 1
ATOM 655 C CA . ARG A 1 82 ? 15.701 1.904 -7.448 1.00 75.25 82 ARG A CA 1
ATOM 656 C C . ARG A 1 82 ? 17.146 2.150 -7.876 1.00 75.25 82 ARG A C 1
ATOM 658 O O . ARG A 1 82 ? 17.399 2.190 -9.080 1.00 75.25 82 ARG A O 1
ATOM 665 N N . CYS A 1 83 ? 18.087 2.267 -6.935 1.00 78.56 83 CYS A N 1
ATOM 666 C CA . CYS A 1 83 ? 19.508 2.457 -7.249 1.00 78.56 83 CYS A CA 1
ATOM 667 C C . CYS A 1 83 ? 20.040 1.338 -8.147 1.00 78.56 83 CYS A C 1
ATOM 669 O O . CYS A 1 83 ? 20.616 1.596 -9.201 1.00 78.56 83 CYS A O 1
ATOM 671 N N . TYR A 1 84 ? 19.816 0.085 -7.756 1.00 75.94 84 TYR A N 1
ATOM 672 C CA . TYR A 1 84 ? 20.351 -1.057 -8.491 1.00 75.94 84 TYR A CA 1
ATOM 673 C C . TYR A 1 84 ? 19.690 -1.238 -9.855 1.00 75.94 84 TYR A C 1
ATOM 675 O O . TYR A 1 84 ? 20.373 -1.619 -10.802 1.00 75.94 84 TYR A O 1
ATOM 683 N N . ASN A 1 85 ? 18.402 -0.916 -9.992 1.00 76.50 85 ASN A N 1
ATOM 684 C CA . ASN A 1 85 ? 17.743 -0.923 -11.295 1.00 76.50 85 ASN A CA 1
ATOM 685 C C . ASN A 1 85 ? 18.255 0.188 -12.217 1.00 76.50 85 ASN A C 1
ATOM 687 O O . ASN A 1 85 ? 18.452 -0.066 -13.405 1.00 76.50 85 ASN A O 1
ATOM 691 N N . LYS A 1 86 ? 18.520 1.393 -11.690 1.00 81.12 86 LYS A N 1
ATOM 692 C CA . LYS A 1 86 ? 19.169 2.471 -12.455 1.00 81.12 86 LYS A CA 1
ATOM 693 C C . LYS A 1 86 ? 20.563 2.053 -12.923 1.00 81.12 86 LYS A C 1
ATOM 695 O O . LYS A 1 86 ? 20.873 2.200 -14.101 1.00 81.12 86 LYS A O 1
ATOM 700 N N . GLU A 1 87 ? 21.373 1.474 -12.036 1.00 78.50 87 GLU A N 1
ATOM 701 C CA . GLU A 1 87 ? 22.701 0.960 -12.390 1.00 78.50 87 GLU A CA 1
ATOM 702 C C . GLU A 1 87 ? 22.616 -0.179 -13.419 1.00 78.50 87 GLU A C 1
ATOM 704 O O . GLU A 1 87 ? 23.340 -0.165 -14.410 1.00 78.50 87 GLU A O 1
ATOM 709 N N . ALA A 1 88 ? 21.709 -1.144 -13.232 1.00 79.50 88 ALA A N 1
ATOM 710 C CA . ALA A 1 88 ? 21.508 -2.245 -14.173 1.00 79.50 88 ALA A CA 1
ATOM 711 C C . ALA A 1 88 ? 21.080 -1.745 -15.558 1.00 79.50 88 ALA A C 1
ATOM 713 O O . ALA A 1 88 ? 21.550 -2.261 -16.571 1.00 79.50 88 ALA A O 1
ATOM 714 N N . LYS A 1 89 ? 20.216 -0.724 -15.606 1.00 80.06 89 LYS A N 1
ATOM 715 C CA . LYS A 1 89 ? 19.804 -0.073 -16.849 1.00 80.06 89 LYS A CA 1
ATOM 716 C C . LYS A 1 89 ? 20.985 0.623 -17.527 1.00 80.06 89 LYS A C 1
ATOM 718 O O . LYS A 1 89 ? 21.208 0.370 -18.703 1.00 80.06 89 LYS A O 1
ATOM 723 N N . ALA A 1 90 ? 21.788 1.388 -16.787 1.00 81.75 90 ALA A N 1
ATOM 724 C CA . ALA A 1 90 ? 22.980 2.042 -17.329 1.00 81.75 90 ALA A CA 1
ATOM 725 C C . ALA A 1 90 ? 24.000 1.036 -17.901 1.00 81.75 90 ALA A C 1
ATOM 727 O O . ALA A 1 90 ? 24.566 1.272 -18.965 1.00 81.75 90 ALA A O 1
ATOM 728 N N . TYR A 1 91 ? 24.202 -0.113 -17.240 1.00 83.12 91 TYR A N 1
ATOM 729 C CA . TYR A 1 91 ? 25.042 -1.197 -17.770 1.00 83.12 91 TYR A CA 1
ATOM 730 C C . TYR A 1 91 ? 24.445 -1.859 -19.016 1.00 83.12 91 TYR A C 1
ATOM 732 O O . TYR A 1 91 ? 25.167 -2.189 -19.952 1.00 83.12 91 TYR A O 1
ATOM 740 N N . SER A 1 92 ? 23.123 -2.030 -19.055 1.00 81.50 92 SER A N 1
ATOM 741 C CA . SER A 1 92 ? 22.440 -2.547 -20.240 1.00 81.50 92 SER A CA 1
ATOM 742 C C . SER A 1 92 ? 22.574 -1.588 -21.427 1.00 81.50 92 SER A C 1
ATOM 744 O O . SER A 1 92 ? 22.777 -2.039 -22.550 1.00 81.50 92 SER A O 1
ATOM 746 N N . GLU A 1 93 ? 22.481 -0.280 -21.182 1.00 86.56 93 GLU A N 1
ATOM 747 C CA . GLU A 1 93 ? 22.623 0.776 -22.192 1.00 86.56 93 GLU A CA 1
ATOM 748 C C . GLU A 1 93 ? 24.066 0.914 -22.696 1.00 86.56 93 GLU A C 1
ATOM 750 O O . GLU A 1 93 ? 24.276 1.241 -23.862 1.00 86.56 93 GLU A O 1
ATOM 755 N N . SER A 1 94 ? 25.065 0.607 -21.862 1.00 88.44 94 SER A N 1
ATOM 756 C CA . SER A 1 94 ? 26.476 0.563 -22.266 1.00 88.44 94 SER A CA 1
ATOM 757 C C . SER A 1 94 ? 26.907 -0.765 -22.906 1.00 88.44 94 SER A C 1
ATOM 759 O O . SER A 1 94 ? 28.058 -0.897 -23.320 1.00 88.44 94 SER A O 1
ATOM 761 N N . GLY A 1 95 ? 25.997 -1.742 -23.014 1.00 85.94 95 GLY A N 1
ATOM 762 C CA . GLY A 1 95 ? 26.240 -3.051 -23.628 1.00 85.94 95 GLY A CA 1
ATOM 763 C C . GLY A 1 95 ? 26.866 -4.102 -22.702 1.00 85.94 95 GLY A C 1
ATOM 764 O O . GLY A 1 95 ? 27.092 -5.234 -23.131 1.00 85.94 95 GLY A O 1
ATOM 765 N N . ASP A 1 96 ? 27.108 -3.783 -21.428 1.00 89.38 96 ASP A N 1
ATOM 766 C CA . ASP A 1 96 ? 27.614 -4.731 -20.429 1.00 89.38 96 ASP A CA 1
ATOM 767 C C . ASP A 1 96 ? 26.464 -5.509 -19.767 1.00 89.38 96 ASP A C 1
ATOM 769 O O . ASP A 1 96 ? 26.042 -5.266 -18.629 1.00 89.38 96 ASP A O 1
ATOM 773 N N . MET A 1 97 ? 25.953 -6.492 -20.508 1.00 86.31 97 MET A N 1
ATOM 774 C CA . MET A 1 97 ? 24.843 -7.340 -20.065 1.00 86.31 97 MET A CA 1
ATOM 775 C C . MET A 1 97 ? 25.192 -8.205 -18.846 1.00 86.31 97 MET A C 1
ATOM 777 O O . MET A 1 97 ? 24.313 -8.521 -18.042 1.00 86.31 97 MET A O 1
ATOM 781 N N . SER A 1 98 ? 26.467 -8.562 -18.670 1.00 86.38 98 SER A N 1
ATOM 782 C CA . SER A 1 98 ? 26.934 -9.346 -17.521 1.00 86.38 98 SER A CA 1
ATOM 783 C C . SER A 1 98 ? 26.801 -8.550 -16.223 1.00 86.38 98 SER A C 1
ATOM 785 O O . SER A 1 98 ? 26.239 -9.048 -15.243 1.00 86.38 98 SER A O 1
ATOM 787 N N . SER A 1 99 ? 27.251 -7.291 -16.218 1.00 80.62 99 SER A N 1
ATOM 788 C CA . SER A 1 99 ? 27.090 -6.398 -15.066 1.00 80.62 99 SER A CA 1
ATOM 789 C C . SER A 1 99 ? 25.624 -6.042 -14.813 1.00 80.62 99 SER A C 1
ATOM 791 O O . SER A 1 99 ? 25.200 -6.006 -13.656 1.00 80.62 99 SER A O 1
ATOM 793 N N . ALA A 1 100 ? 24.826 -5.851 -15.870 1.00 78.88 100 ALA A N 1
ATOM 794 C CA . ALA A 1 100 ? 23.393 -5.581 -15.752 1.00 78.88 100 ALA A CA 1
ATOM 795 C C . ALA A 1 100 ? 22.633 -6.735 -15.072 1.00 78.88 100 ALA A C 1
ATOM 797 O O . ALA A 1 100 ? 21.869 -6.510 -14.130 1.00 78.88 100 ALA A O 1
ATOM 798 N N . ASN A 1 101 ? 22.874 -7.977 -15.503 1.00 77.56 101 ASN A N 1
ATOM 799 C CA . ASN A 1 101 ? 22.231 -9.159 -14.924 1.00 77.56 101 ASN A CA 1
ATOM 800 C C . ASN A 1 101 ? 22.670 -9.390 -13.479 1.00 77.56 101 ASN A C 1
ATOM 802 O O . ASN A 1 101 ? 21.824 -9.569 -12.604 1.00 77.56 101 ASN A O 1
ATOM 806 N N . ARG A 1 102 ? 23.972 -9.269 -13.199 1.00 83.25 102 ARG A N 1
ATOM 807 C CA . ARG A 1 102 ? 24.496 -9.374 -11.832 1.00 83.25 102 ARG A CA 1
ATOM 808 C C . ARG A 1 102 ? 23.848 -8.352 -10.896 1.00 83.25 102 ARG A C 1
ATOM 810 O O . ARG A 1 102 ? 23.535 -8.677 -9.756 1.00 83.25 102 ARG A O 1
ATOM 817 N N . LYS A 1 103 ? 23.600 -7.128 -11.373 1.00 78.62 103 LYS A N 1
ATOM 818 C CA . LYS A 1 103 ? 22.913 -6.088 -10.596 1.00 78.62 103 LYS A CA 1
ATOM 819 C C . LYS A 1 103 ? 21.443 -6.400 -10.331 1.00 78.62 103 LYS A C 1
ATOM 821 O O . LYS A 1 103 ? 20.980 -6.157 -9.218 1.00 78.62 103 LYS A O 1
ATOM 826 N N . LYS A 1 104 ? 20.734 -6.989 -11.297 1.00 77.56 104 LYS A N 1
ATOM 827 C CA . LYS A 1 104 ? 19.357 -7.474 -11.102 1.00 77.56 104 LYS A CA 1
ATOM 828 C C . LYS A 1 104 ? 19.281 -8.639 -10.109 1.00 77.56 104 LYS A C 1
ATOM 830 O O . LYS A 1 104 ? 18.394 -8.685 -9.265 1.00 77.56 104 LYS A O 1
ATOM 835 N N . GLU A 1 105 ? 20.221 -9.573 -10.160 1.00 79.00 105 GLU A N 1
ATOM 836 C CA . GLU A 1 105 ? 20.272 -10.669 -9.184 1.00 79.00 105 GLU A CA 1
ATOM 837 C C . GLU A 1 105 ? 20.584 -10.151 -7.776 1.00 79.00 105 GLU A C 1
ATOM 839 O O . GLU A 1 105 ? 19.952 -10.546 -6.793 1.00 79.00 105 GLU A O 1
ATOM 844 N N . GLU A 1 106 ? 21.532 -9.219 -7.675 1.00 79.31 106 GLU A N 1
ATOM 845 C CA . GLU A 1 106 ? 21.947 -8.638 -6.404 1.00 79.31 106 GLU A CA 1
ATOM 846 C C . GLU A 1 106 ? 20.830 -7.817 -5.753 1.00 79.31 106 GLU A C 1
ATOM 848 O O . GLU A 1 106 ? 20.641 -7.918 -4.540 1.00 79.31 106 GLU A O 1
ATOM 853 N N . VAL A 1 107 ? 20.029 -7.086 -6.538 1.00 76.19 107 VAL A N 1
ATOM 854 C CA . VAL A 1 107 ? 18.887 -6.335 -6.001 1.00 76.19 107 VAL A CA 1
ATOM 855 C C . VAL A 1 107 ? 17.792 -7.249 -5.468 1.00 76.19 107 VAL A C 1
ATOM 857 O O . VAL A 1 107 ? 17.292 -7.018 -4.369 1.00 76.19 107 VAL A O 1
ATOM 860 N N . ASN A 1 108 ? 17.482 -8.333 -6.182 1.00 71.75 108 ASN A N 1
ATOM 861 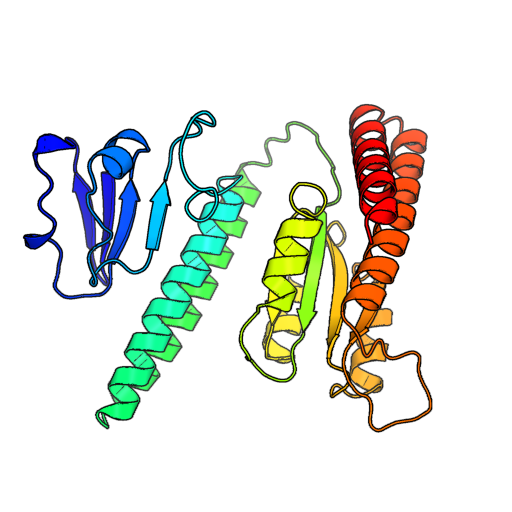C CA . ASN A 1 108 ? 16.502 -9.318 -5.729 1.00 71.75 108 ASN A CA 1
ATOM 862 C C . ASN A 1 108 ? 16.969 -9.992 -4.432 1.00 71.75 108 ASN A C 1
ATOM 864 O O . ASN A 1 108 ? 16.189 -10.159 -3.492 1.00 71.75 108 ASN A O 1
ATOM 868 N N . ARG A 1 109 ? 18.269 -10.307 -4.338 1.00 77.38 109 ARG A N 1
ATOM 869 C CA . ARG A 1 109 ? 18.876 -10.855 -3.121 1.00 77.38 109 ARG A CA 1
ATOM 870 C C . ARG A 1 109 ? 18.793 -9.875 -1.951 1.00 77.38 109 ARG A C 1
ATOM 872 O O . ARG A 1 109 ? 18.370 -10.278 -0.871 1.00 77.38 109 ARG A O 1
ATOM 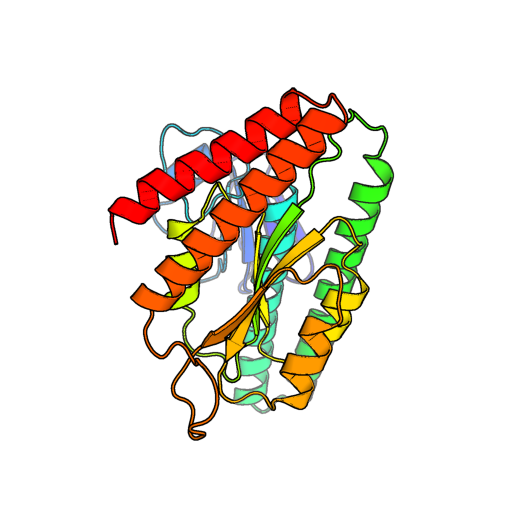879 N N . ILE A 1 110 ? 19.184 -8.612 -2.146 1.00 71.00 110 ILE A N 1
ATOM 880 C CA . ILE A 1 110 ? 19.145 -7.591 -1.087 1.00 71.00 110 ILE A CA 1
ATOM 881 C C . ILE A 1 110 ? 17.705 -7.348 -0.634 1.00 71.00 110 ILE A C 1
ATOM 883 O O . ILE A 1 110 ? 17.446 -7.327 0.565 1.00 71.00 110 ILE A O 1
ATOM 887 N N . HIS A 1 111 ? 16.764 -7.237 -1.570 1.00 68.00 111 HIS A N 1
ATOM 888 C CA . HIS A 1 111 ? 15.347 -7.082 -1.262 1.00 68.00 111 HIS A CA 1
ATOM 889 C C . HIS A 1 111 ? 14.824 -8.258 -0.416 1.00 68.00 111 HIS A C 1
ATOM 891 O O . HIS A 1 111 ? 14.223 -8.048 0.639 1.00 68.00 111 HIS A O 1
ATOM 897 N N . SER A 1 112 ? 15.147 -9.498 -0.802 1.00 68.19 112 SER A N 1
ATOM 898 C CA . SER A 1 112 ? 14.838 -10.701 -0.015 1.00 68.19 112 SER A CA 1
ATOM 899 C C . SER A 1 112 ? 15.475 -10.673 1.385 1.00 68.19 112 SER A C 1
ATOM 901 O O . SER A 1 112 ? 14.809 -10.970 2.376 1.00 68.19 112 SER A O 1
ATOM 903 N N . GLU A 1 113 ? 16.754 -10.313 1.514 1.00 71.75 113 GLU A N 1
ATOM 904 C CA . GLU A 1 113 ? 17.439 -10.275 2.817 1.00 71.75 113 GLU A CA 1
ATOM 905 C C . GLU A 1 113 ? 16.934 -9.146 3.728 1.00 71.75 113 GLU A C 1
ATOM 907 O O . GLU A 1 113 ? 16.804 -9.351 4.936 1.00 71.75 113 GLU A O 1
ATOM 912 N N . LEU A 1 114 ? 16.570 -7.984 3.179 1.00 66.50 114 LEU A N 1
ATOM 913 C CA . LEU A 1 114 ? 15.919 -6.907 3.933 1.00 66.50 114 LEU A CA 1
ATOM 914 C C . LEU A 1 114 ? 14.543 -7.348 4.441 1.00 66.50 114 LEU A C 1
ATOM 916 O O . LEU A 1 114 ? 14.215 -7.110 5.604 1.00 66.50 114 LEU A O 1
ATOM 920 N N . LYS A 1 115 ? 13.784 -8.087 3.625 1.00 62.31 115 LYS A N 1
ATOM 921 C CA . LYS A 1 115 ? 12.502 -8.692 4.014 1.00 62.31 115 LYS A CA 1
ATOM 922 C C . LYS A 1 115 ? 12.666 -9.711 5.146 1.00 62.31 115 LYS A C 1
ATOM 924 O O . LYS A 1 115 ? 11.952 -9.649 6.147 1.00 62.31 115 LYS A O 1
ATOM 929 N N . LYS A 1 116 ? 13.659 -10.603 5.051 1.00 64.44 116 LYS A N 1
ATOM 930 C CA . LYS A 1 116 ? 14.000 -11.557 6.125 1.00 64.44 116 LYS A CA 1
ATOM 931 C C . LYS A 1 116 ? 14.468 -10.848 7.394 1.00 64.44 116 LYS A C 1
ATOM 933 O O . LYS A 1 116 ? 14.135 -11.275 8.497 1.00 64.44 116 LYS A O 1
ATOM 938 N N . THR A 1 117 ? 15.243 -9.776 7.253 1.00 61.28 117 THR A N 1
ATOM 939 C CA . THR A 1 117 ? 15.736 -8.970 8.376 1.00 61.28 117 THR A CA 1
ATOM 940 C C . THR A 1 117 ? 14.573 -8.304 9.099 1.00 61.28 117 THR A C 1
ATOM 942 O O . THR A 1 117 ? 14.450 -8.483 10.308 1.00 61.28 117 THR A O 1
ATOM 945 N N . HIS A 1 118 ? 13.662 -7.662 8.361 1.00 61.03 118 HIS A N 1
ATOM 946 C CA . HIS A 1 118 ? 12.390 -7.162 8.883 1.00 61.03 118 HIS A CA 1
ATOM 947 C C . HIS A 1 118 ? 11.679 -8.264 9.687 1.00 61.03 118 HIS A C 1
ATOM 949 O O . HIS A 1 118 ? 11.488 -8.130 10.893 1.00 61.03 118 HIS A O 1
ATOM 955 N N . GLN A 1 119 ? 11.396 -9.418 9.077 1.00 56.03 119 GLN A N 1
ATOM 956 C CA . GLN A 1 119 ? 10.729 -10.539 9.755 1.00 56.03 119 GLN A CA 1
ATOM 957 C C . GLN A 1 119 ? 11.447 -11.008 11.038 1.00 56.03 119 GLN A C 1
ATOM 959 O O . GLN A 1 119 ? 10.790 -11.333 12.026 1.00 56.03 119 GLN A O 1
ATOM 964 N N . ARG A 1 120 ? 12.787 -11.041 11.060 1.00 58.91 120 ARG A N 1
ATOM 965 C CA . ARG A 1 120 ? 13.575 -11.455 12.237 1.00 58.91 120 ARG A CA 1
ATOM 966 C C . ARG A 1 120 ? 13.514 -10.455 13.386 1.00 58.91 120 ARG A C 1
ATOM 968 O O . ARG A 1 120 ? 13.421 -10.891 14.531 1.00 58.91 120 ARG A O 1
ATOM 975 N N . PHE A 1 121 ? 13.572 -9.156 13.097 1.00 51.84 121 PHE A N 1
ATOM 976 C CA . PHE A 1 121 ? 13.432 -8.120 14.123 1.00 51.84 121 PHE A CA 1
ATOM 977 C C . PHE A 1 121 ? 12.030 -8.164 14.744 1.00 51.84 121 PHE A C 1
ATOM 979 O O . PHE A 1 121 ? 11.899 -8.206 15.964 1.00 51.84 121 PHE A O 1
ATOM 986 N N . PHE A 1 122 ? 10.986 -8.337 13.930 1.00 51.16 122 PHE A N 1
ATOM 987 C CA . PHE A 1 122 ? 9.612 -8.394 14.445 1.00 51.16 122 PHE A CA 1
ATOM 988 C C . PHE A 1 122 ? 9.236 -9.712 15.128 1.00 51.16 122 PHE A C 1
ATOM 990 O O . PHE A 1 122 ? 8.349 -9.713 15.974 1.00 51.16 122 PHE A O 1
ATOM 997 N N . ARG A 1 123 ? 9.938 -10.819 14.852 1.00 46.75 123 ARG A N 1
ATOM 998 C CA . ARG A 1 123 ? 9.817 -12.056 15.648 1.00 46.75 123 ARG A CA 1
ATOM 999 C C . ARG A 1 123 ? 10.488 -11.973 17.023 1.00 46.75 123 ARG A C 1
ATOM 1001 O O . ARG A 1 123 ? 10.253 -12.850 17.847 1.00 46.75 123 ARG A O 1
ATOM 1008 N N . ARG A 1 124 ? 11.361 -10.987 17.267 1.00 40.84 124 ARG A N 1
ATOM 1009 C CA . ARG A 1 124 ? 12.051 -10.807 18.558 1.00 40.84 124 ARG A CA 1
ATOM 1010 C C . ARG A 1 124 ? 11.415 -9.733 19.436 1.00 40.84 124 ARG A C 1
ATOM 1012 O O . ARG A 1 124 ? 11.438 -9.892 20.649 1.00 40.84 124 ARG A O 1
ATOM 1019 N N . ASP A 1 125 ? 10.753 -8.739 18.848 1.00 38.94 125 ASP A N 1
ATOM 1020 C CA . ASP A 1 125 ? 9.975 -7.737 19.597 1.00 38.94 125 ASP A CA 1
ATOM 1021 C C . ASP A 1 125 ? 8.594 -8.237 20.059 1.00 38.94 125 ASP A C 1
ATOM 1023 O O . ASP A 1 125 ? 7.848 -7.515 20.716 1.00 38.94 125 ASP A O 1
ATOM 1027 N N . THR A 1 126 ? 8.262 -9.511 19.829 1.00 38.34 126 THR A N 1
ATOM 1028 C CA . THR A 1 126 ? 7.126 -10.190 20.473 1.00 38.34 126 THR A CA 1
ATOM 1029 C C . THR A 1 126 ? 7.403 -10.573 21.934 1.00 38.34 126 THR A C 1
ATOM 1031 O O . THR A 1 126 ? 6.886 -11.574 22.426 1.00 38.34 126 THR A O 1
ATOM 1034 N N . THR A 1 127 ? 8.140 -9.743 22.675 1.00 38.09 127 THR A N 1
ATOM 1035 C CA . THR A 1 127 ? 7.769 -9.486 24.075 1.00 38.09 127 THR A CA 1
ATOM 1036 C C . THR A 1 127 ? 6.668 -8.439 24.027 1.00 38.09 127 THR A C 1
ATOM 1038 O O . THR A 1 127 ? 6.878 -7.232 24.050 1.00 38.09 127 THR A O 1
ATOM 1041 N N . ILE A 1 128 ? 5.478 -8.981 23.815 1.00 38.81 128 ILE A N 1
ATOM 1042 C CA . ILE A 1 128 ? 4.204 -8.327 23.587 1.00 38.81 128 ILE A CA 1
ATOM 1043 C C . ILE A 1 128 ? 3.945 -7.289 24.688 1.00 38.81 128 ILE A C 1
ATOM 1045 O O . ILE A 1 128 ? 3.559 -7.641 25.798 1.00 38.81 128 ILE A O 1
ATOM 1049 N N . ASN A 1 129 ? 4.056 -6.005 24.349 1.00 31.41 129 ASN A N 1
ATOM 1050 C CA . ASN A 1 129 ? 3.035 -5.071 24.801 1.00 31.41 129 ASN A CA 1
ATOM 1051 C C . ASN A 1 129 ? 1.846 -5.263 23.858 1.00 31.41 129 ASN A C 1
ATOM 1053 O O . ASN A 1 129 ? 1.892 -4.935 22.674 1.00 31.41 129 ASN A O 1
ATOM 1057 N N . THR A 1 130 ? 0.812 -5.900 24.390 1.00 35.75 130 THR A N 1
ATOM 1058 C CA . THR A 1 130 ? -0.445 -6.261 23.736 1.00 35.75 130 THR A CA 1
ATOM 1059 C C . THR A 1 130 ? -1.052 -5.077 22.991 1.00 35.75 130 THR A C 1
ATOM 1061 O O . THR A 1 130 ? -1.701 -4.224 23.586 1.00 35.75 130 THR A O 1
ATOM 1064 N N . SER A 1 131 ? -0.880 -5.040 21.675 1.00 41.34 131 SER A N 1
ATOM 1065 C CA . SER A 1 131 ? -1.833 -4.392 20.777 1.00 41.34 131 SER A CA 1
ATOM 1066 C C . SER A 1 131 ? -1.967 -5.265 19.537 1.00 41.34 131 SER A C 1
ATOM 1068 O O . SER A 1 131 ? -1.213 -5.190 18.575 1.00 41.34 131 SER A O 1
ATOM 1070 N N . THR A 1 132 ? -2.939 -6.167 19.621 1.00 49.34 132 THR A N 1
ATOM 1071 C CA . THR A 1 132 ? -3.460 -7.063 18.585 1.00 49.34 132 THR A CA 1
ATOM 1072 C C . THR A 1 132 ? -4.158 -6.293 17.458 1.00 49.34 132 THR A C 1
ATOM 1074 O O . THR A 1 132 ? -5.202 -6.732 16.972 1.00 49.34 132 THR A O 1
ATOM 1077 N N . SER A 1 133 ? -3.652 -5.120 17.064 1.00 59.84 133 SER A N 1
ATOM 1078 C CA . SER A 1 133 ? -4.298 -4.293 16.051 1.00 59.84 133 SER A CA 1
ATOM 1079 C C . SER A 1 133 ? -4.051 -4.884 14.665 1.00 59.84 133 SER A C 1
ATOM 1081 O O . SER A 1 133 ? -2.930 -5.077 14.199 1.00 59.84 133 SER A O 1
ATOM 1083 N N . THR A 1 134 ? -5.157 -5.229 14.020 1.00 70.69 134 THR A N 1
ATOM 1084 C CA . THR A 1 134 ? -5.196 -5.690 12.637 1.00 70.69 134 THR A CA 1
ATOM 1085 C C . THR A 1 134 ? -4.572 -4.624 11.730 1.00 70.69 134 THR A C 1
ATOM 1087 O O . THR A 1 134 ? -4.942 -3.451 11.814 1.00 70.69 134 THR A O 1
ATOM 1090 N N . LEU A 1 135 ? -3.638 -5.015 10.859 1.00 84.31 135 LEU A N 1
ATOM 1091 C CA . LEU A 1 135 ? -2.992 -4.089 9.923 1.00 84.31 135 LEU A CA 1
ATOM 1092 C C . LEU A 1 135 ? -3.838 -3.960 8.660 1.00 84.31 135 LEU A C 1
ATOM 1094 O O . LEU A 1 135 ? -4.232 -4.972 8.093 1.00 84.31 135 LEU A O 1
ATOM 1098 N N . THR A 1 136 ? -4.065 -2.743 8.171 1.00 89.50 136 THR A N 1
ATOM 1099 C CA . THR A 1 136 ? -4.772 -2.515 6.900 1.00 89.50 136 THR A CA 1
ATOM 1100 C C . THR A 1 136 ? -3.782 -2.049 5.843 1.00 89.50 136 THR A C 1
ATOM 1102 O O . THR A 1 136 ? -3.040 -1.097 6.078 1.00 89.50 136 THR A O 1
ATOM 1105 N N . ARG A 1 137 ? -3.758 -2.693 4.676 1.00 90.81 137 ARG A N 1
ATOM 1106 C CA . ARG A 1 137 ? -2.889 -2.333 3.550 1.00 90.81 137 ARG A CA 1
ATOM 1107 C C . ARG A 1 137 ? -3.712 -2.030 2.310 1.00 90.81 137 ARG A C 1
ATOM 1109 O O . ARG A 1 137 ? -4.631 -2.782 2.000 1.00 90.81 137 ARG A O 1
ATOM 1116 N N . VAL A 1 138 ? -3.331 -0.986 1.581 1.00 90.69 138 VAL A N 1
ATOM 1117 C CA . VAL A 1 138 ? -3.823 -0.739 0.220 1.00 90.69 138 VAL A CA 1
ATOM 1118 C C . VAL A 1 138 ? -2.731 -1.161 -0.751 1.00 90.69 138 VAL A C 1
ATOM 1120 O O . VAL A 1 138 ? -1.588 -0.713 -0.652 1.00 90.69 138 VAL A O 1
ATOM 1123 N N . ILE A 1 139 ? -3.069 -2.063 -1.663 1.00 92.06 139 ILE A N 1
ATOM 1124 C CA . ILE A 1 139 ? -2.133 -2.598 -2.647 1.00 92.06 139 ILE A CA 1
ATOM 1125 C C . ILE A 1 139 ? -2.680 -2.314 -4.033 1.00 92.06 139 ILE A C 1
ATOM 1127 O O . ILE A 1 139 ? -3.851 -2.567 -4.278 1.00 92.06 139 ILE A O 1
ATOM 1131 N N . TRP A 1 140 ? -1.826 -1.845 -4.935 1.00 92.62 140 TRP A N 1
ATOM 1132 C CA . TRP A 1 140 ? -2.164 -1.680 -6.340 1.00 92.62 140 TRP A CA 1
ATOM 1133 C C . TRP A 1 140 ? -1.372 -2.667 -7.193 1.00 92.62 140 TRP A C 1
ATOM 1135 O O . TRP A 1 140 ? -0.144 -2.615 -7.238 1.00 92.62 140 TRP A O 1
ATOM 1145 N N . LEU A 1 141 ? -2.070 -3.578 -7.864 1.00 92.44 141 LEU A N 1
ATOM 1146 C CA . LEU A 1 141 ? -1.506 -4.470 -8.865 1.00 92.44 141 LEU A CA 1
ATOM 1147 C C . LEU A 1 141 ? -1.682 -3.846 -10.255 1.00 92.44 141 LEU A C 1
ATOM 1149 O O . LEU A 1 141 ? -2.754 -3.925 -10.856 1.00 92.44 141 LEU A O 1
ATOM 1153 N N . LYS A 1 142 ? -0.618 -3.203 -10.734 1.00 89.50 142 LYS A N 1
ATOM 1154 C CA . LYS A 1 142 ? -0.571 -2.528 -12.026 1.00 89.50 142 LYS A CA 1
ATOM 1155 C C . LYS A 1 142 ? -0.180 -3.482 -13.146 1.00 89.50 142 LYS A C 1
ATOM 1157 O O . LYS A 1 142 ? 0.614 -4.403 -12.961 1.00 89.50 142 LYS A O 1
ATOM 1162 N N . SER A 1 143 ? -0.749 -3.246 -14.316 1.00 83.88 143 SER A N 1
ATOM 1163 C CA . SER A 1 143 ? -0.411 -3.895 -15.585 1.00 83.88 143 SER A CA 1
ATOM 1164 C C . SER A 1 143 ? 0.852 -3.283 -16.203 1.00 83.88 143 SER A C 1
ATOM 1166 O O . SER A 1 143 ? 1.623 -3.973 -16.871 1.00 83.88 143 SER A O 1
ATOM 1168 N N . LYS A 1 144 ? 1.093 -1.989 -15.945 1.00 79.50 144 LYS A N 1
ATOM 1169 C CA . LYS A 1 144 ? 2.242 -1.218 -16.433 1.00 79.50 144 LYS A CA 1
ATOM 1170 C C . LYS A 1 144 ? 2.793 -0.313 -15.329 1.00 79.50 144 LYS A C 1
ATOM 1172 O O . LYS A 1 144 ? 2.046 0.360 -14.623 1.00 79.50 144 LYS A O 1
ATOM 1177 N N . LEU A 1 145 ? 4.120 -0.281 -15.200 1.00 67.56 145 LEU A N 1
ATOM 1178 C CA . LEU A 1 145 ? 4.845 0.664 -14.340 1.00 67.56 145 LEU A CA 1
ATOM 1179 C C . LEU A 1 145 ? 4.915 2.031 -15.031 1.00 67.56 145 LEU A C 1
ATOM 1181 O O . LEU A 1 145 ? 5.934 2.402 -15.609 1.00 67.56 145 LEU A O 1
ATOM 1185 N N . GLU A 1 146 ? 3.803 2.752 -15.008 1.00 71.00 146 GLU A N 1
ATOM 1186 C CA . GLU A 1 146 ? 3.764 4.177 -15.339 1.00 71.00 146 GLU A CA 1
ATOM 1187 C C . GLU A 1 146 ? 3.878 5.023 -14.066 1.00 71.00 146 GLU A C 1
ATOM 1189 O O . GLU A 1 146 ? 3.819 4.503 -12.949 1.00 71.00 146 GLU A O 1
ATOM 1194 N N . ASP A 1 147 ? 4.089 6.329 -14.234 1.00 63.91 147 ASP A N 1
ATOM 1195 C CA . ASP A 1 147 ? 4.335 7.254 -13.131 1.00 63.91 147 ASP A CA 1
ATOM 1196 C C . ASP A 1 147 ? 3.218 7.160 -12.069 1.00 63.91 147 ASP A C 1
ATOM 1198 O O . ASP A 1 147 ? 2.028 7.279 -12.361 1.00 63.91 147 ASP A O 1
ATOM 1202 N N . ASP A 1 148 ? 3.597 6.927 -10.810 1.00 71.19 148 ASP A N 1
ATOM 1203 C CA . ASP A 1 148 ? 2.684 6.581 -9.709 1.00 71.19 148 ASP A CA 1
ATOM 1204 C C . ASP A 1 148 ? 1.928 7.801 -9.138 1.00 71.19 148 ASP A C 1
ATOM 1206 O O . ASP A 1 148 ? 1.759 7.948 -7.926 1.00 71.19 148 ASP A O 1
ATOM 1210 N N . VAL A 1 149 ? 1.480 8.718 -9.999 1.00 81.81 149 VAL A N 1
ATOM 1211 C CA . VAL A 1 149 ? 0.787 9.955 -9.601 1.00 81.81 149 VAL A CA 1
ATOM 1212 C C . VAL A 1 149 ? -0.474 9.641 -8.797 1.00 81.81 149 VAL A C 1
ATOM 1214 O O . VAL A 1 149 ? -0.697 10.224 -7.738 1.00 81.81 149 VAL A O 1
ATOM 1217 N N . GLU A 1 150 ? -1.278 8.688 -9.256 1.00 85.06 150 GLU A N 1
ATOM 1218 C CA . GLU A 1 150 ? -2.516 8.282 -8.584 1.00 85.06 150 GLU A CA 1
ATOM 1219 C C . GLU A 1 150 ? -2.238 7.616 -7.237 1.00 85.06 150 GLU A C 1
ATOM 1221 O O . GLU A 1 150 ? -2.885 7.936 -6.243 1.00 85.06 150 GLU A O 1
ATOM 1226 N N . MET A 1 151 ? -1.214 6.763 -7.163 1.00 84.75 151 MET A N 1
ATOM 1227 C CA . MET A 1 151 ? -0.823 6.131 -5.906 1.00 84.75 151 MET A CA 1
ATOM 1228 C C . MET A 1 151 ? -0.330 7.163 -4.887 1.00 84.75 151 MET A C 1
ATOM 1230 O O . MET A 1 151 ? -0.714 7.109 -3.722 1.00 84.75 151 MET A O 1
ATOM 1234 N N . LYS A 1 152 ? 0.471 8.148 -5.314 1.00 82.94 152 LYS A N 1
ATOM 1235 C CA . LYS A 1 152 ? 0.901 9.265 -4.453 1.00 82.94 152 LYS A CA 1
ATOM 1236 C C . LYS A 1 152 ? -0.296 10.052 -3.919 1.00 82.94 152 LYS A C 1
ATOM 1238 O O . LYS A 1 152 ? -0.307 10.435 -2.752 1.00 82.94 152 LYS A O 1
ATOM 1243 N N . ARG A 1 153 ? -1.318 10.271 -4.750 1.00 86.81 153 ARG A N 1
ATOM 1244 C CA . ARG A 1 153 ? -2.561 10.928 -4.327 1.00 86.81 153 ARG A CA 1
ATOM 1245 C C . ARG A 1 153 ? -3.340 10.076 -3.320 1.00 86.81 153 ARG A C 1
ATOM 1247 O O . ARG A 1 153 ? -3.811 10.638 -2.336 1.00 86.81 153 ARG A O 1
ATOM 1254 N N . LEU A 1 154 ? -3.421 8.754 -3.507 1.00 86.38 154 LEU A N 1
ATOM 1255 C CA . LEU A 1 154 ? -4.050 7.845 -2.537 1.00 86.38 154 LEU A CA 1
ATOM 1256 C C . LEU A 1 154 ? -3.299 7.830 -1.206 1.00 86.38 154 LEU A C 1
ATOM 1258 O O . LEU A 1 154 ? -3.938 7.877 -0.157 1.00 86.38 154 LEU A O 1
ATOM 1262 N N . ILE A 1 155 ? -1.962 7.814 -1.246 1.00 81.62 155 ILE A N 1
ATOM 1263 C CA . ILE A 1 155 ? -1.118 7.910 -0.050 1.00 81.62 155 ILE A CA 1
ATOM 1264 C C . ILE A 1 155 ? -1.469 9.189 0.700 1.00 81.62 155 ILE A C 1
ATOM 1266 O O . ILE A 1 155 ? -1.905 9.102 1.834 1.00 81.62 155 ILE A O 1
ATOM 1270 N N . ASN A 1 156 ? -1.394 10.358 0.063 1.00 80.75 156 ASN A N 1
ATOM 1271 C CA . ASN A 1 156 ? -1.710 11.630 0.727 1.00 80.75 156 ASN A CA 1
ATOM 1272 C C . ASN A 1 156 ? -3.136 11.674 1.294 1.00 80.75 156 ASN A C 1
ATOM 1274 O O . ASN A 1 156 ? -3.403 12.318 2.309 1.00 80.75 156 ASN A O 1
ATOM 1278 N N . LEU A 1 157 ? -4.073 11.012 0.618 1.00 84.94 157 LEU A N 1
ATOM 1279 C CA . LEU A 1 157 ? -5.468 11.017 1.013 1.00 84.94 157 LEU A CA 1
ATOM 1280 C C . LEU A 1 157 ? -5.723 10.173 2.264 1.00 84.94 157 LEU A C 1
ATOM 1282 O O . LEU A 1 157 ? -6.440 10.613 3.169 1.00 84.94 157 LEU A O 1
ATOM 1286 N N . PHE A 1 158 ? -5.131 8.983 2.299 1.00 85.88 158 PHE A N 1
ATOM 1287 C CA . PHE A 1 158 ? -5.370 7.949 3.302 1.00 85.88 158 PHE A CA 1
ATOM 1288 C C . PHE A 1 158 ? -4.199 7.754 4.272 1.00 85.88 158 PHE A C 1
ATOM 1290 O O . PHE A 1 158 ? -4.223 6.820 5.084 1.00 85.88 158 PHE A O 1
ATOM 1297 N N . ASP A 1 159 ? -3.202 8.639 4.212 1.00 77.06 159 ASP A N 1
ATOM 1298 C CA . ASP A 1 159 ? -2.121 8.717 5.185 1.00 77.06 159 ASP A CA 1
ATOM 1299 C C . ASP A 1 159 ? -2.707 8.843 6.596 1.00 77.06 159 ASP A C 1
ATOM 1301 O O . ASP A 1 159 ? -3.797 9.387 6.800 1.00 77.06 159 ASP A O 1
ATOM 1305 N N . GLU A 1 160 ? -2.015 8.267 7.573 1.00 79.62 160 GLU A N 1
ATOM 1306 C CA . GLU A 1 160 ? -2.464 8.085 8.963 1.00 79.62 160 GLU A CA 1
ATOM 1307 C C . GLU A 1 160 ? -3.679 7.159 9.192 1.00 79.62 160 GLU A C 1
ATOM 1309 O O . GLU A 1 160 ? -4.018 6.873 10.347 1.00 79.62 160 GLU A O 1
ATOM 1314 N N . ILE A 1 161 ? -4.375 6.712 8.144 1.00 86.25 161 ILE A N 1
ATOM 1315 C CA . ILE A 1 161 ? -5.565 5.855 8.268 1.00 86.25 161 ILE A CA 1
ATOM 1316 C C . ILE A 1 161 ? -5.185 4.406 7.979 1.00 86.25 161 ILE A C 1
ATOM 1318 O O . ILE A 1 161 ? -5.412 3.521 8.810 1.00 86.25 161 ILE A O 1
ATOM 1322 N N . VAL A 1 162 ? -4.574 4.183 6.818 1.00 85.44 162 VAL A N 1
ATOM 1323 C CA . VAL A 1 162 ? -4.099 2.875 6.358 1.00 85.44 162 VAL A CA 1
ATOM 1324 C C . VAL A 1 162 ? -2.670 2.650 6.858 1.00 85.44 162 VAL A C 1
ATOM 1326 O O . VAL A 1 162 ? -1.884 3.584 6.965 1.00 85.44 162 VAL A O 1
ATOM 1329 N N . SER A 1 163 ? -2.313 1.404 7.181 1.00 82.38 163 SER A N 1
ATOM 1330 C CA . SER A 1 163 ? -0.999 1.082 7.752 1.00 82.38 163 SER A CA 1
ATOM 1331 C C . SER A 1 163 ? 0.144 1.174 6.744 1.00 82.38 163 SER A C 1
ATOM 1333 O O . SER A 1 163 ? 1.272 1.411 7.147 1.00 82.38 163 SER A O 1
ATOM 1335 N N . SER A 1 164 ? -0.110 0.896 5.463 1.00 82.50 164 SER A N 1
ATOM 1336 C CA . SER A 1 164 ? 0.905 1.010 4.406 1.00 82.50 164 SER A CA 1
ATOM 1337 C C . SER A 1 164 ? 0.301 0.835 3.015 1.00 82.50 164 SER A C 1
ATOM 1339 O O . SER A 1 164 ? -0.805 0.307 2.855 1.00 82.50 164 SER A O 1
ATOM 1341 N N . PHE A 1 165 ? 1.100 1.221 2.027 1.00 84.31 165 PHE A N 1
ATOM 1342 C CA . PHE A 1 165 ? 0.788 1.219 0.610 1.00 84.31 165 PHE A CA 1
ATOM 1343 C C . PHE A 1 165 ? 1.838 0.414 -0.156 1.00 84.31 165 PHE A C 1
ATOM 1345 O O . PHE A 1 165 ? 3.012 0.412 0.217 1.00 84.31 165 PHE A O 1
ATOM 1352 N N . SER A 1 166 ? 1.447 -0.290 -1.216 1.00 84.00 166 SER A N 1
ATOM 1353 C CA . SER A 1 166 ? 2.403 -0.996 -2.080 1.00 84.00 166 SER A CA 1
ATOM 1354 C C . SER A 1 166 ? 1.903 -1.067 -3.514 1.00 84.00 166 SER A C 1
ATOM 1356 O O . SER A 1 166 ? 0.702 -1.195 -3.744 1.00 84.00 166 SER A O 1
ATOM 1358 N N . VAL A 1 167 ? 2.831 -1.024 -4.467 1.00 85.88 167 VAL A N 1
ATOM 1359 C CA . VAL A 1 167 ? 2.547 -1.205 -5.892 1.00 85.88 167 VAL A CA 1
ATOM 1360 C C . VAL A 1 167 ? 3.299 -2.435 -6.377 1.00 85.88 167 VAL A C 1
ATOM 1362 O O . VAL A 1 167 ? 4.491 -2.582 -6.113 1.00 85.88 167 VAL A O 1
ATOM 1365 N N . PHE A 1 168 ? 2.602 -3.313 -7.086 1.00 85.44 168 PHE A N 1
ATOM 1366 C CA . PHE A 1 168 ? 3.184 -4.463 -7.764 1.00 85.44 168 PHE A CA 1
ATOM 1367 C C . PHE A 1 168 ? 2.921 -4.329 -9.253 1.00 85.44 168 PHE A C 1
ATOM 1369 O O . PHE A 1 168 ? 1.796 -4.069 -9.660 1.00 85.44 168 PHE A O 1
ATOM 1376 N N . ALA A 1 169 ? 3.948 -4.540 -10.066 1.00 83.25 169 ALA A N 1
ATOM 1377 C CA . ALA A 1 169 ? 3.824 -4.562 -11.524 1.00 83.25 169 ALA A CA 1
ATOM 1378 C C . ALA A 1 169 ? 3.793 -5.981 -12.100 1.00 83.25 169 ALA A C 1
ATOM 1380 O O . ALA A 1 169 ? 3.746 -6.177 -13.310 1.00 83.25 169 ALA A O 1
ATOM 1381 N N . ASN A 1 170 ? 3.907 -6.977 -11.222 1.00 81.81 170 ASN A N 1
ATOM 1382 C CA . ASN A 1 170 ? 4.012 -8.376 -11.579 1.00 81.81 170 ASN A CA 1
ATOM 1383 C C . ASN A 1 170 ? 3.140 -9.204 -10.635 1.00 81.81 170 ASN A C 1
ATOM 1385 O O . ASN A 1 170 ? 3.268 -9.140 -9.409 1.00 81.81 170 ASN A O 1
ATOM 1389 N N . LEU A 1 171 ? 2.275 -10.021 -11.233 1.00 88.00 171 LEU A N 1
ATOM 1390 C CA . LEU A 1 171 ? 1.394 -10.946 -10.533 1.00 88.00 171 LEU A CA 1
ATOM 1391 C C . LEU A 1 171 ? 2.160 -11.970 -9.680 1.00 88.00 171 LEU A C 1
ATOM 1393 O O . LEU A 1 171 ? 1.688 -12.344 -8.608 1.00 88.00 171 LEU A O 1
ATOM 1397 N N . SER A 1 172 ? 3.326 -12.431 -10.142 1.00 83.12 172 SER A N 1
ATOM 1398 C CA . SER A 1 172 ? 4.163 -13.395 -9.418 1.00 83.12 172 SER A CA 1
ATOM 1399 C C . SER A 1 172 ? 4.666 -12.810 -8.100 1.00 83.12 172 SER A C 1
ATOM 1401 O O . SER A 1 172 ? 4.458 -13.407 -7.045 1.00 83.12 172 SER A O 1
ATOM 1403 N N . ASP A 1 173 ? 5.239 -11.607 -8.150 1.00 78.38 173 ASP A N 1
ATOM 1404 C CA . ASP A 1 173 ? 5.791 -10.922 -6.976 1.00 78.38 173 ASP A CA 1
ATOM 1405 C C . ASP A 1 173 ? 4.685 -10.604 -5.961 1.00 78.38 173 ASP A C 1
ATOM 1407 O O . ASP A 1 173 ? 4.854 -10.776 -4.750 1.00 78.38 173 ASP A O 1
ATOM 1411 N N . PHE A 1 174 ? 3.506 -10.205 -6.453 1.00 86.62 174 PHE A N 1
ATOM 1412 C CA . PHE A 1 174 ? 2.340 -10.000 -5.600 1.00 86.62 174 PHE A CA 1
ATOM 1413 C C . PHE A 1 174 ? 1.873 -11.302 -4.935 1.00 86.62 174 PHE A C 1
ATOM 1415 O O . PHE A 1 174 ? 1.576 -11.309 -3.741 1.00 86.62 174 PHE A O 1
ATOM 1422 N N . ARG A 1 175 ? 1.837 -12.424 -5.663 1.00 85.81 175 ARG A N 1
ATOM 1423 C CA . ARG A 1 175 ? 1.443 -13.731 -5.109 1.00 85.81 175 ARG A CA 1
ATOM 1424 C C . ARG A 1 175 ? 2.415 -14.236 -4.050 1.00 85.81 175 ARG A C 1
ATOM 1426 O O . ARG A 1 175 ? 1.964 -14.746 -3.025 1.00 85.81 175 ARG A O 1
ATOM 1433 N N . GLU A 1 176 ? 3.715 -14.072 -4.272 1.00 79.81 176 GLU A N 1
ATOM 1434 C CA . GLU A 1 176 ? 4.735 -14.381 -3.268 1.00 79.81 176 GLU A CA 1
ATOM 1435 C C . GLU A 1 176 ? 4.535 -13.513 -2.019 1.00 79.81 176 GLU A C 1
ATOM 1437 O O . GLU A 1 176 ? 4.511 -14.015 -0.895 1.00 79.81 176 GLU A O 1
ATOM 1442 N N . CYS A 1 177 ? 4.264 -12.220 -2.209 1.00 78.31 177 CYS A N 1
ATOM 1443 C CA . CYS A 1 177 ? 3.953 -11.304 -1.119 1.00 78.31 177 CYS A CA 1
ATOM 1444 C C . CYS A 1 177 ? 2.690 -11.711 -0.336 1.00 78.31 177 CYS A C 1
ATOM 1446 O O . CYS A 1 177 ? 2.707 -11.738 0.894 1.00 78.31 177 CYS A O 1
ATOM 1448 N N . LEU A 1 178 ? 1.617 -12.103 -1.030 1.00 80.88 178 LEU A N 1
ATOM 1449 C CA . LEU A 1 178 ? 0.382 -12.588 -0.411 1.00 80.88 178 LEU A CA 1
ATOM 1450 C C . LEU A 1 178 ? 0.580 -13.857 0.421 1.00 80.88 178 LEU A C 1
ATOM 1452 O O . LEU A 1 178 ? -0.179 -14.069 1.364 1.00 80.88 178 LEU A O 1
ATOM 1456 N N . HIS A 1 179 ? 1.537 -14.718 0.062 1.00 75.75 179 HIS A N 1
ATOM 1457 C CA . HIS A 1 179 ? 1.820 -15.935 0.823 1.00 75.75 179 HIS A CA 1
ATOM 1458 C C . HIS A 1 179 ? 2.476 -15.635 2.175 1.00 75.75 179 HIS A C 1
ATOM 1460 O O . HIS A 1 179 ? 2.308 -16.390 3.129 1.00 75.75 179 HIS A O 1
ATOM 1466 N N . GLU A 1 180 ? 3.184 -14.512 2.264 1.00 66.25 180 GLU A N 1
ATOM 1467 C CA . GLU A 1 180 ? 3.838 -14.061 3.489 1.00 66.25 180 GLU A CA 1
ATOM 1468 C C . GLU A 1 180 ? 2.944 -13.203 4.385 1.00 66.25 180 GLU A C 1
ATOM 1470 O O . GLU A 1 180 ? 3.241 -13.039 5.570 1.00 66.25 180 GLU A O 1
ATOM 1475 N N . TYR A 1 181 ? 1.860 -12.639 3.848 1.00 74.56 181 TYR A N 1
ATOM 1476 C CA . TYR A 1 181 ? 0.911 -11.898 4.664 1.00 74.56 181 TYR A CA 1
ATOM 1477 C C . TYR A 1 181 ? 0.090 -12.840 5.535 1.00 74.56 181 TYR A C 1
ATOM 1479 O O . TYR A 1 181 ? -0.746 -13.609 5.062 1.00 74.56 181 TYR A O 1
ATOM 1487 N N . GLU A 1 182 ? 0.312 -12.719 6.840 1.00 66.88 182 GLU A N 1
ATOM 1488 C CA . GLU A 1 182 ? -0.462 -13.412 7.857 1.00 66.88 182 GLU A CA 1
ATOM 1489 C C . GLU A 1 182 ? -1.941 -12.995 7.821 1.00 66.88 182 GLU A C 1
ATOM 1491 O O . GLU A 1 182 ? -2.315 -11.927 7.327 1.00 66.88 182 GLU A O 1
ATOM 1496 N N . THR A 1 183 ? -2.808 -13.824 8.404 1.00 68.19 183 THR A N 1
ATOM 1497 C CA . THR A 1 183 ? -4.264 -13.605 8.427 1.00 68.19 183 THR A CA 1
ATO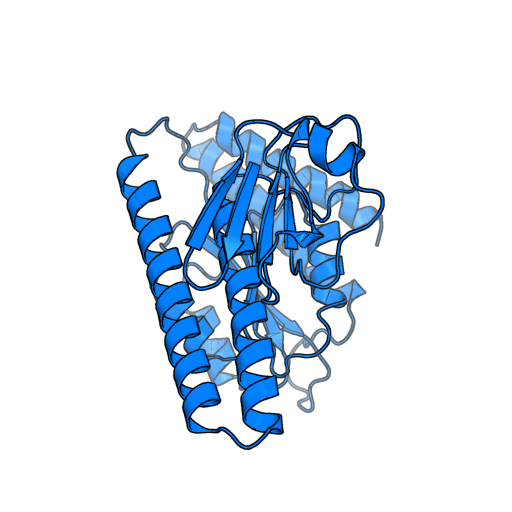M 1498 C C . THR A 1 183 ? -4.692 -12.302 9.111 1.00 68.19 183 THR A C 1
ATOM 1500 O O . THR A 1 183 ? -5.831 -11.878 8.936 1.00 68.19 183 THR A O 1
ATOM 1503 N N . PHE A 1 184 ? -3.810 -11.668 9.891 1.00 70.38 184 PHE A N 1
ATOM 1504 C CA . PHE A 1 184 ? -4.076 -10.393 10.563 1.00 70.38 184 PHE A CA 1
ATOM 1505 C C . PHE A 1 184 ? -3.848 -9.157 9.675 1.00 70.38 184 PHE A C 1
ATOM 1507 O O . PHE A 1 184 ? -4.107 -8.035 10.114 1.00 70.38 184 PHE A O 1
ATOM 1514 N N . VAL A 1 185 ? -3.344 -9.332 8.450 1.00 84.06 185 VAL A N 1
ATOM 1515 C CA . VAL A 1 185 ? -3.205 -8.246 7.474 1.00 84.06 185 VAL A CA 1
ATOM 1516 C C . VAL A 1 185 ? -4.459 -8.205 6.612 1.00 84.06 185 VAL A C 1
ATOM 1518 O O . VAL A 1 185 ? -4.802 -9.177 5.955 1.00 84.06 185 VAL A O 1
ATOM 1521 N N . HIS A 1 186 ? -5.159 -7.082 6.603 1.00 91.50 186 HIS A N 1
ATOM 1522 C CA . HIS A 1 186 ? -6.352 -6.852 5.802 1.00 91.50 186 HIS A CA 1
ATOM 1523 C C . HIS A 1 186 ? -6.001 -6.020 4.572 1.00 91.50 186 HIS A C 1
ATOM 1525 O O . HIS A 1 186 ? -5.515 -4.898 4.693 1.00 91.50 186 HIS A O 1
ATOM 1531 N N . ILE A 1 187 ? -6.240 -6.575 3.389 1.00 93.62 187 ILE A N 1
ATOM 1532 C CA . ILE A 1 187 ? -5.786 -6.014 2.117 1.00 93.62 187 ILE A CA 1
ATOM 1533 C C . ILE A 1 187 ? -6.969 -5.437 1.346 1.00 93.62 187 ILE A C 1
ATOM 1535 O O . ILE A 1 187 ? -7.989 -6.101 1.162 1.00 93.62 187 ILE A O 1
ATOM 1539 N N . PHE A 1 188 ? -6.788 -4.212 0.872 1.00 95.62 188 PHE A N 1
ATOM 1540 C CA . PHE A 1 188 ? -7.635 -3.523 -0.090 1.00 95.62 188 PHE A CA 1
ATOM 1541 C C . PHE A 1 188 ? -6.869 -3.494 -1.405 1.00 95.62 188 PHE A C 1
ATOM 1543 O O . PHE A 1 188 ? -5.874 -2.778 -1.532 1.00 95.62 188 PHE A O 1
ATOM 1550 N N . LEU A 1 189 ? -7.272 -4.352 -2.337 1.00 95.56 189 LEU A N 1
ATOM 1551 C CA . LEU A 1 189 ? -6.573 -4.547 -3.596 1.00 95.56 189 LEU A CA 1
ATOM 1552 C C . LEU A 1 189 ? -7.208 -3.684 -4.683 1.00 95.56 189 LEU A C 1
ATOM 1554 O O . LEU A 1 189 ? -8.384 -3.842 -4.984 1.00 95.56 189 LEU A O 1
ATOM 1558 N N . ILE A 1 190 ? -6.414 -2.822 -5.299 1.00 94.62 190 ILE A N 1
ATOM 1559 C CA . ILE A 1 190 ? -6.710 -2.166 -6.569 1.00 94.62 190 ILE A CA 1
ATOM 1560 C C . ILE A 1 190 ? -6.006 -2.992 -7.642 1.00 94.62 190 ILE A C 1
ATOM 1562 O O . ILE A 1 190 ? -4.821 -3.296 -7.505 1.00 94.62 190 ILE A O 1
ATOM 1566 N N . ILE A 1 191 ? -6.719 -3.400 -8.681 1.00 93.31 191 ILE A N 1
ATOM 1567 C CA . ILE A 1 191 ? -6.164 -4.188 -9.779 1.00 93.31 191 ILE A CA 1
ATOM 1568 C C . ILE A 1 191 ? -6.524 -3.526 -11.100 1.00 93.31 191 ILE A C 1
ATOM 1570 O O . ILE A 1 191 ? -7.675 -3.143 -11.306 1.00 93.31 191 ILE A O 1
ATOM 1574 N N . ASP A 1 192 ? -5.547 -3.375 -11.988 1.00 90.81 192 ASP A N 1
ATOM 1575 C CA . ASP A 1 192 ? -5.816 -2.794 -13.300 1.00 90.81 192 ASP A CA 1
ATOM 1576 C C . ASP A 1 192 ? -6.820 -3.653 -14.087 1.00 90.81 192 ASP A C 1
ATOM 1578 O O . ASP A 1 192 ? -6.820 -4.885 -14.000 1.00 90.81 192 ASP A O 1
ATOM 1582 N N . ALA A 1 193 ? -7.662 -3.001 -14.887 1.00 87.62 193 ALA A N 1
ATOM 1583 C CA . ALA A 1 193 ? -8.704 -3.644 -15.687 1.00 87.62 193 ALA A CA 1
ATOM 1584 C C . ALA A 1 193 ? -8.157 -4.681 -16.690 1.00 87.62 193 ALA A C 1
ATOM 1586 O O . ALA A 1 193 ? -8.888 -5.582 -17.092 1.00 87.62 193 ALA A O 1
ATOM 1587 N N . ASP A 1 194 ? -6.873 -4.583 -17.043 1.00 86.56 194 ASP A N 1
ATOM 1588 C CA . ASP A 1 194 ? -6.177 -5.479 -17.974 1.00 86.56 194 ASP A CA 1
ATOM 1589 C C . ASP A 1 194 ? -5.940 -6.898 -17.415 1.00 86.56 194 ASP A C 1
ATOM 1591 O O . ASP A 1 194 ? -5.565 -7.804 -18.161 1.00 86.56 194 ASP A O 1
ATOM 1595 N N . TYR A 1 195 ? -6.126 -7.117 -16.109 1.00 87.62 195 TYR A N 1
ATOM 1596 C CA . TYR A 1 195 ? -6.003 -8.449 -15.512 1.00 87.62 195 TYR A CA 1
ATOM 1597 C C . TYR A 1 195 ? -7.251 -9.302 -15.762 1.00 87.62 195 TYR A C 1
ATOM 1599 O O . TYR A 1 195 ? -8.369 -8.821 -15.624 1.00 87.62 195 TYR A O 1
ATOM 1607 N N . ASP A 1 196 ? -7.049 -10.588 -16.062 1.00 87.06 196 ASP A N 1
ATOM 1608 C CA . ASP A 1 196 ? -8.111 -11.562 -16.361 1.00 87.06 196 ASP A CA 1
ATOM 1609 C C . ASP A 1 196 ? -9.040 -11.860 -15.163 1.00 87.06 196 ASP A C 1
ATOM 1611 O O . ASP A 1 196 ? -8.611 -11.879 -14.004 1.00 87.06 196 ASP A O 1
ATOM 1615 N N . ASP A 1 197 ? -10.310 -12.162 -15.444 1.00 86.62 197 ASP A N 1
ATOM 1616 C CA . ASP A 1 197 ? -11.350 -12.439 -14.441 1.00 86.62 197 ASP A CA 1
ATOM 1617 C C . ASP A 1 197 ? -10.999 -13.619 -13.525 1.00 86.62 197 ASP A C 1
ATOM 1619 O O . ASP A 1 197 ? -11.325 -13.606 -12.336 1.00 86.62 197 ASP A O 1
ATOM 1623 N N . LEU A 1 198 ? -10.284 -14.632 -14.029 1.00 88.25 198 LEU A N 1
ATOM 1624 C CA . LEU A 1 198 ? -9.829 -15.763 -13.219 1.00 88.25 198 LEU A CA 1
ATOM 1625 C C . LEU A 1 198 ? -8.814 -15.324 -12.161 1.00 88.25 198 LEU A C 1
ATOM 1627 O O . LEU A 1 198 ? -8.792 -15.883 -11.062 1.00 88.25 198 LEU A O 1
ATOM 1631 N N . VAL A 1 199 ? -7.983 -14.324 -12.473 1.00 89.19 199 VAL A N 1
ATOM 1632 C CA . VAL A 1 199 ? -7.024 -13.746 -11.522 1.00 89.19 199 VAL A CA 1
ATOM 1633 C C . VAL A 1 199 ? -7.770 -12.981 -10.432 1.00 89.19 199 VAL A C 1
ATOM 1635 O O . VAL A 1 199 ? -7.492 -13.172 -9.248 1.00 89.19 199 VAL A O 1
ATOM 1638 N N . VAL A 1 200 ? -8.758 -12.171 -10.810 1.00 89.56 200 VAL A N 1
ATOM 1639 C CA . VAL A 1 200 ? -9.597 -11.419 -9.863 1.00 89.56 200 VAL A CA 1
ATOM 1640 C C . VAL A 1 200 ? -10.379 -12.371 -8.951 1.00 89.56 200 VAL A C 1
ATOM 1642 O O . VAL A 1 200 ? -10.360 -12.228 -7.725 1.00 89.56 200 VAL A O 1
ATOM 1645 N N . ALA A 1 201 ? -10.996 -13.407 -9.524 1.00 89.25 201 ALA A N 1
ATOM 1646 C CA . ALA A 1 201 ? -11.745 -14.419 -8.787 1.00 89.25 201 ALA A CA 1
ATOM 1647 C C . ALA A 1 201 ? -10.870 -15.221 -7.806 1.00 89.25 201 ALA A C 1
ATOM 1649 O O . ALA A 1 201 ? -11.352 -15.626 -6.746 1.00 89.25 201 ALA A O 1
ATOM 1650 N N . ASP A 1 202 ? -9.592 -15.457 -8.124 1.00 91.44 202 ASP A N 1
ATOM 1651 C CA . ASP A 1 202 ? -8.633 -16.074 -7.197 1.00 91.44 202 ASP A CA 1
ATOM 1652 C C . ASP A 1 202 ? -8.402 -15.197 -5.955 1.00 91.44 202 ASP A C 1
ATOM 1654 O O . ASP A 1 202 ? -8.384 -15.694 -4.827 1.00 91.44 202 ASP A O 1
ATOM 1658 N N . PHE A 1 203 ? -8.310 -13.877 -6.130 1.00 91.69 203 PHE A N 1
ATOM 1659 C CA . PHE A 1 203 ? -8.104 -12.952 -5.015 1.00 91.69 203 PHE A CA 1
ATOM 1660 C C . PHE A 1 203 ? -9.322 -12.814 -4.104 1.00 91.69 203 PHE A C 1
ATOM 1662 O O . PHE A 1 203 ? -9.151 -12.764 -2.886 1.00 91.69 203 PHE A O 1
ATOM 1669 N N . HIS A 1 204 ? -10.540 -12.872 -4.642 1.00 89.44 204 HIS A N 1
ATOM 1670 C CA . HIS A 1 204 ? -11.757 -12.878 -3.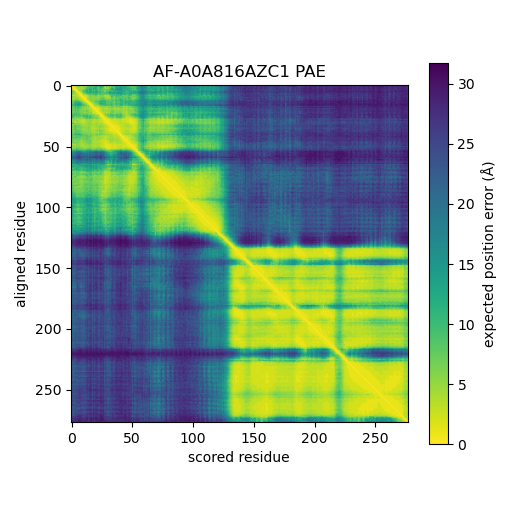820 1.00 89.44 204 HIS A CA 1
ATOM 1671 C C . HIS A 1 204 ? -11.867 -14.083 -2.874 1.00 89.44 204 HIS A C 1
ATOM 1673 O O . HIS A 1 204 ? -12.552 -14.005 -1.855 1.00 89.44 204 HIS A O 1
ATOM 1679 N N . LYS A 1 205 ? -11.187 -15.199 -3.168 1.00 89.81 205 LYS A N 1
ATOM 1680 C CA . LYS A 1 205 ? -11.195 -16.395 -2.305 1.00 89.81 205 LYS A CA 1
ATOM 1681 C C . LYS A 1 205 ? -10.316 -16.242 -1.063 1.00 89.81 205 LYS A C 1
ATOM 1683 O O . LYS A 1 205 ? -10.399 -17.064 -0.149 1.00 89.81 205 LYS A O 1
ATOM 1688 N N . ARG A 1 206 ? -9.447 -15.230 -1.016 1.00 89.44 206 ARG A N 1
ATOM 1689 C CA . ARG A 1 206 ? -8.488 -15.048 0.076 1.00 89.44 206 ARG A CA 1
ATOM 1690 C C . ARG A 1 206 ? -9.113 -14.261 1.218 1.00 89.44 206 ARG A C 1
ATOM 1692 O O . ARG A 1 206 ? -9.495 -13.112 1.061 1.00 89.44 206 ARG A O 1
ATOM 1699 N N . SER A 1 207 ? -9.135 -14.852 2.410 1.00 88.56 207 SER A N 1
ATOM 1700 C CA . SER A 1 207 ? -9.771 -14.255 3.593 1.00 88.56 207 SER A CA 1
ATOM 1701 C C . SER A 1 207 ? -9.107 -12.966 4.086 1.00 88.56 207 SER A C 1
ATOM 1703 O O . SER A 1 207 ? -9.755 -12.157 4.755 1.00 88.56 207 SER A O 1
ATOM 1705 N N . ASN A 1 208 ? -7.821 -12.770 3.790 1.00 88.94 208 ASN A N 1
ATOM 1706 C CA . ASN A 1 208 ? -7.066 -11.572 4.140 1.00 88.94 208 ASN A CA 1
ATOM 1707 C C . ASN A 1 208 ? -7.287 -10.421 3.140 1.00 88.94 208 ASN A C 1
ATOM 1709 O O . ASN A 1 208 ? -7.073 -9.266 3.500 1.00 88.94 208 ASN A O 1
ATOM 1713 N N . ILE A 1 209 ? -7.800 -10.703 1.939 1.00 93.56 209 ILE A N 1
ATOM 1714 C CA . ILE A 1 209 ? -8.236 -9.691 0.973 1.00 93.56 209 ILE A CA 1
ATOM 1715 C C . ILE A 1 209 ? -9.689 -9.335 1.285 1.00 93.56 209 ILE A C 1
ATOM 1717 O O . ILE A 1 209 ? -10.579 -10.178 1.250 1.00 93.56 209 ILE A O 1
ATOM 1721 N N . LYS A 1 210 ? -9.923 -8.082 1.674 1.00 93.38 210 LYS A N 1
ATOM 1722 C CA . LYS A 1 210 ? -11.247 -7.606 2.093 1.00 93.38 210 LYS A CA 1
ATOM 1723 C C . LYS A 1 210 ? -12.028 -7.012 0.941 1.00 93.38 210 LYS A C 1
ATOM 1725 O O . LYS A 1 210 ? -13.241 -7.170 0.910 1.00 93.38 210 LYS A O 1
ATOM 1730 N N . ILE A 1 211 ? -11.320 -6.362 0.024 1.00 93.50 211 ILE A N 1
ATOM 1731 C CA . ILE A 1 211 ? -11.872 -5.710 -1.157 1.00 93.50 211 ILE A CA 1
ATOM 1732 C C . ILE A 1 211 ? -10.927 -5.946 -2.328 1.00 93.50 211 ILE A C 1
ATOM 1734 O O . ILE A 1 211 ? -9.705 -5.911 -2.160 1.00 93.50 211 ILE A O 1
ATOM 1738 N N . VAL A 1 212 ? -11.518 -6.156 -3.501 1.00 93.69 212 VAL A N 1
ATOM 1739 C CA . VAL A 1 212 ? -10.840 -6.097 -4.793 1.00 93.69 212 VAL A CA 1
ATOM 1740 C C . VAL A 1 212 ? -11.595 -5.085 -5.644 1.00 93.69 212 VAL A C 1
ATOM 1742 O O . VAL A 1 212 ? -12.802 -5.209 -5.823 1.00 93.69 212 VAL A O 1
ATOM 1745 N N . CYS A 1 213 ? -10.887 -4.077 -6.132 1.00 91.31 213 CYS A N 1
ATOM 1746 C CA . CYS A 1 213 ? -11.413 -2.984 -6.928 1.00 91.31 213 CYS A CA 1
ATOM 1747 C C . CYS A 1 213 ? -10.715 -2.988 -8.287 1.00 91.31 213 CYS A C 1
ATOM 1749 O O . CYS A 1 213 ? -9.493 -2.847 -8.344 1.00 91.31 213 CYS A O 1
ATOM 1751 N N . ARG A 1 214 ? -11.475 -3.144 -9.376 1.00 90.75 214 ARG A N 1
ATOM 1752 C CA . ARG A 1 214 ? -10.927 -3.064 -10.738 1.00 90.75 214 ARG A CA 1
ATOM 1753 C C . ARG A 1 214 ? -10.876 -1.610 -11.191 1.00 90.75 214 ARG A C 1
ATOM 1755 O O . ARG A 1 214 ? -11.892 -0.920 -11.131 1.00 90.75 214 ARG A O 1
ATOM 1762 N N . TYR A 1 215 ? -9.706 -1.161 -11.634 1.00 90.00 215 TYR A N 1
ATOM 1763 C CA . TYR A 1 215 ? -9.455 0.223 -12.028 1.00 90.00 215 TYR A CA 1
ATOM 1764 C C . TYR A 1 215 ? -8.907 0.328 -13.454 1.00 90.00 215 TYR A C 1
ATOM 1766 O O . TYR A 1 215 ? -8.012 -0.422 -13.836 1.00 90.00 215 TYR A O 1
ATOM 1774 N N . GLY A 1 216 ? -9.417 1.275 -14.236 1.00 84.56 216 GLY A N 1
ATOM 1775 C CA . GLY A 1 216 ? -8.984 1.555 -15.606 1.00 84.56 216 GLY A CA 1
ATOM 1776 C C . GLY A 1 216 ? -10.090 1.363 -16.643 1.00 84.56 216 GLY A C 1
ATOM 1777 O O . GLY A 1 216 ? -11.225 1.024 -16.326 1.00 84.56 216 GLY A O 1
ATOM 1778 N N . GLN A 1 217 ? -9.772 1.596 -17.914 1.00 71.19 217 GLN A N 1
ATOM 1779 C CA . GLN A 1 217 ? -10.735 1.410 -19.000 1.00 71.19 217 GLN A CA 1
ATOM 1780 C C . GLN A 1 217 ? -10.821 -0.073 -19.372 1.00 71.19 217 GLN A C 1
ATOM 1782 O O . GLN A 1 217 ? -9.886 -0.630 -19.942 1.00 71.19 217 GLN A O 1
ATOM 1787 N N . SER A 1 218 ? -11.948 -0.719 -19.066 1.00 64.44 218 SER A N 1
ATOM 1788 C CA . SER A 1 218 ? -12.195 -2.092 -19.515 1.00 64.44 218 SER A CA 1
ATOM 1789 C C . SER A 1 218 ? -12.634 -2.115 -20.977 1.00 64.44 218 SER A C 1
ATOM 1791 O O . SER A 1 218 ? -13.475 -1.327 -21.411 1.00 64.44 218 SER A O 1
ATOM 1793 N N . SER A 1 219 ? -12.109 -3.072 -21.740 1.00 56.56 219 SER A N 1
ATOM 1794 C CA . SER A 1 219 ? -12.630 -3.410 -23.071 1.00 56.56 219 SER A CA 1
ATOM 1795 C C . SER A 1 219 ? -13.872 -4.316 -23.007 1.00 56.56 219 SER A C 1
ATOM 1797 O O . SER A 1 219 ? -14.535 -4.529 -24.024 1.00 56.56 219 SER A O 1
ATOM 1799 N N . SER A 1 220 ? -14.221 -4.830 -21.820 1.00 53.53 220 SER A N 1
ATOM 1800 C CA . SER A 1 220 ? -15.337 -5.754 -21.599 1.00 53.53 220 SER A CA 1
ATOM 1801 C C . SER A 1 220 ? -16.508 -5.071 -20.874 1.00 53.53 220 SER A C 1
ATOM 1803 O O . SER A 1 220 ? -16.319 -4.290 -19.948 1.00 53.53 220 SER A O 1
ATOM 1805 N N . LYS A 1 221 ? -17.746 -5.351 -21.304 1.00 50.78 221 LYS A N 1
ATOM 1806 C CA . LYS A 1 221 ? -18.972 -4.650 -20.862 1.00 50.78 221 LYS A CA 1
ATOM 1807 C C . LYS A 1 221 ? -19.634 -5.213 -19.594 1.00 50.78 221 LYS A C 1
ATOM 1809 O O . LYS A 1 221 ? -20.735 -4.780 -19.265 1.00 50.78 221 LYS A O 1
ATOM 1814 N N . ASN A 1 222 ? -19.022 -6.182 -18.913 1.00 48.38 222 ASN A N 1
ATOM 1815 C CA . ASN A 1 222 ? -19.766 -7.048 -17.990 1.00 48.38 222 ASN A CA 1
ATOM 1816 C C . ASN A 1 222 ? -19.432 -6.891 -16.493 1.00 48.38 222 ASN A C 1
ATOM 1818 O O . ASN A 1 222 ? -20.064 -7.573 -15.693 1.00 48.38 222 ASN A O 1
ATOM 1822 N N . GLU A 1 223 ? -18.549 -5.970 -16.085 1.00 55.97 223 GLU A N 1
ATOM 1823 C CA . GLU A 1 223 ? -18.310 -5.668 -14.660 1.00 55.97 223 GLU A CA 1
ATOM 1824 C C . GLU A 1 223 ? -18.129 -4.169 -14.373 1.00 55.97 223 GLU A C 1
ATOM 1826 O O . GLU A 1 223 ? -17.683 -3.404 -15.231 1.00 55.97 223 GLU A O 1
ATOM 1831 N N . THR A 1 224 ? -18.458 -3.766 -13.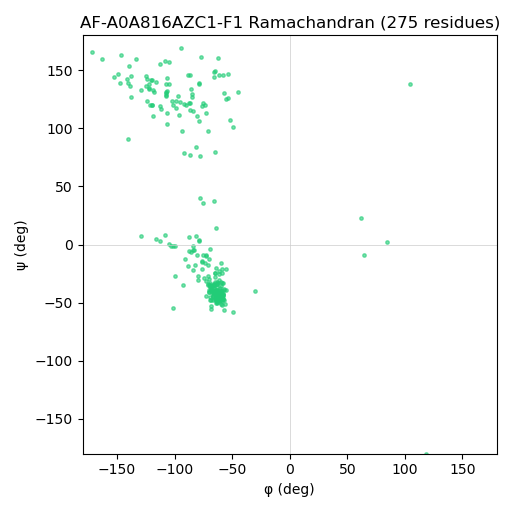136 1.00 64.94 224 THR A N 1
ATOM 1832 C CA . THR A 1 224 ? -18.249 -2.427 -12.555 1.00 64.94 224 THR A CA 1
ATOM 1833 C C . THR A 1 224 ? -16.757 -2.121 -12.439 1.00 64.94 224 THR A C 1
ATOM 1835 O O . THR A 1 224 ? -16.145 -2.284 -11.385 1.00 64.94 224 THR A O 1
ATOM 1838 N N . THR A 1 225 ? -16.159 -1.728 -13.558 1.00 78.00 225 THR A N 1
ATOM 1839 C CA . THR A 1 225 ? -14.794 -1.207 -13.606 1.00 78.00 225 THR A CA 1
ATOM 1840 C C . THR A 1 225 ? -14.846 0.281 -13.303 1.00 78.00 225 THR A C 1
ATOM 1842 O O . THR A 1 225 ? -15.630 0.999 -13.920 1.00 78.00 225 THR A O 1
ATOM 1845 N N . ILE A 1 226 ? -14.022 0.741 -12.366 1.00 82.25 226 ILE A N 1
ATOM 1846 C CA . ILE A 1 226 ? -13.899 2.165 -12.072 1.00 82.25 226 ILE A CA 1
ATOM 1847 C C . ILE A 1 226 ? -12.913 2.770 -13.065 1.00 82.25 226 ILE A C 1
ATOM 1849 O O . ILE A 1 226 ? -11.731 2.432 -13.052 1.00 82.25 226 ILE A O 1
ATOM 1853 N N . ASP A 1 227 ? -13.383 3.671 -13.918 1.00 82.62 227 ASP A N 1
ATOM 1854 C CA . ASP A 1 227 ? -12.577 4.260 -14.991 1.00 82.62 227 ASP A CA 1
ATOM 1855 C C . ASP A 1 227 ? -12.034 5.660 -14.662 1.00 82.62 227 ASP A C 1
ATOM 1857 O O . ASP A 1 227 ? -11.303 6.248 -15.461 1.00 82.62 227 ASP A O 1
ATOM 1861 N N . ASN A 1 228 ? -12.360 6.190 -13.479 1.00 86.25 228 ASN A N 1
ATOM 1862 C CA . ASN A 1 228 ? -11.936 7.511 -13.040 1.00 86.25 228 ASN A CA 1
ATOM 1863 C C . ASN A 1 228 ? -11.493 7.537 -11.566 1.00 86.25 228 ASN A C 1
ATOM 1865 O O . ASN A 1 228 ? -12.023 6.859 -10.686 1.00 86.25 228 ASN A O 1
ATOM 1869 N N . TYR A 1 229 ? -10.485 8.364 -11.297 1.00 87.94 229 TYR A N 1
ATOM 1870 C CA . TYR A 1 229 ? -9.836 8.455 -9.991 1.00 87.94 229 TYR A CA 1
ATOM 1871 C C . TYR A 1 229 ? -10.751 8.934 -8.837 1.00 87.94 229 TYR A C 1
ATOM 1873 O O . TYR A 1 229 ? -10.635 8.390 -7.734 1.00 87.94 229 TYR A O 1
ATOM 1881 N N . PRO A 1 230 ? -11.651 9.927 -9.015 1.00 89.44 230 PRO A N 1
ATOM 1882 C CA . PRO A 1 230 ? -12.568 10.342 -7.948 1.00 89.44 230 PRO A CA 1
ATOM 1883 C C . PRO A 1 230 ? -13.489 9.215 -7.468 1.00 89.44 230 PRO A C 1
ATOM 1885 O O . PRO A 1 230 ? -13.635 9.009 -6.264 1.00 89.44 230 PRO A O 1
ATOM 1888 N N . GLU A 1 231 ? -14.052 8.436 -8.389 1.00 89.12 231 GLU A N 1
ATOM 1889 C CA . GLU A 1 231 ? -14.912 7.303 -8.050 1.00 89.12 231 GLU A CA 1
ATOM 1890 C C . GLU A 1 231 ? -14.146 6.186 -7.329 1.00 89.12 231 GLU A C 1
ATOM 1892 O O . GLU A 1 231 ? -14.680 5.576 -6.399 1.00 89.12 231 GLU A O 1
ATOM 1897 N N . LEU A 1 232 ? -12.871 5.971 -7.679 1.00 90.94 232 LEU A N 1
ATOM 1898 C CA . LEU A 1 232 ? -11.987 5.049 -6.957 1.00 90.94 232 LEU A CA 1
ATOM 1899 C C . LEU A 1 232 ? -11.807 5.502 -5.504 1.00 90.94 232 LEU A C 1
ATOM 1901 O O . LEU A 1 232 ? -11.912 4.695 -4.579 1.00 90.94 232 LEU A O 1
ATOM 1905 N N . CYS A 1 233 ? -11.559 6.797 -5.293 1.00 90.94 233 CYS A N 1
ATOM 1906 C CA . CYS A 1 233 ? -11.416 7.364 -3.953 1.00 90.94 233 CYS A CA 1
ATOM 1907 C C . CYS A 1 233 ? -12.693 7.195 -3.129 1.00 90.94 233 CYS A C 1
ATOM 1909 O O . CYS A 1 233 ? -12.611 6.822 -1.957 1.00 90.94 233 CYS A O 1
ATOM 1911 N N . LEU A 1 234 ? -13.859 7.440 -3.730 1.00 89.88 234 LEU A N 1
ATOM 1912 C CA . LEU A 1 234 ? -15.155 7.291 -3.068 1.00 89.88 234 LEU A CA 1
ATOM 1913 C C . LEU A 1 234 ? -15.421 5.838 -2.658 1.00 89.88 234 LEU A C 1
ATOM 1915 O O . LEU A 1 234 ? -15.743 5.591 -1.494 1.00 89.88 234 LEU A O 1
ATOM 1919 N N . HIS A 1 235 ? -15.213 4.880 -3.568 1.00 90.50 235 HIS A N 1
ATOM 1920 C CA . HIS A 1 235 ? -15.373 3.454 -3.273 1.00 90.50 235 HIS A CA 1
ATOM 1921 C C . HIS A 1 235 ? -14.433 2.996 -2.156 1.00 90.50 235 HIS A C 1
ATOM 1923 O O . HIS A 1 235 ? -14.883 2.449 -1.148 1.00 90.50 235 HIS A O 1
ATOM 1929 N N . LEU A 1 236 ? -13.135 3.298 -2.271 1.00 92.62 236 LEU A N 1
ATOM 1930 C CA . LEU A 1 236 ? -12.160 2.941 -1.239 1.00 92.62 236 LEU A CA 1
ATOM 1931 C C . LEU A 1 236 ? -12.495 3.578 0.113 1.00 92.62 236 LEU A C 1
ATOM 1933 O O . LEU A 1 236 ? -12.384 2.916 1.143 1.00 92.62 236 LEU A O 1
ATOM 1937 N N . THR A 1 237 ? -12.931 4.840 0.126 1.00 93.25 237 THR A N 1
ATOM 1938 C CA . THR A 1 237 ? -13.336 5.533 1.357 1.00 93.25 237 THR A CA 1
ATOM 1939 C C . THR A 1 237 ? -14.513 4.822 2.017 1.00 93.25 237 THR A C 1
ATOM 1941 O O . THR A 1 237 ? -14.453 4.519 3.210 1.00 93.25 237 THR A O 1
ATOM 1944 N N . HIS A 1 238 ? -15.561 4.516 1.250 1.00 92.81 238 HIS A N 1
ATOM 1945 C CA . HIS A 1 238 ? -16.743 3.817 1.747 1.00 92.81 238 HIS A CA 1
ATOM 1946 C C . HIS A 1 238 ? -16.393 2.439 2.327 1.00 92.81 238 HIS A C 1
ATOM 1948 O O . HIS A 1 238 ? -16.814 2.086 3.438 1.00 92.81 238 HIS A O 1
ATOM 1954 N N . ASP A 1 239 ? -15.575 1.672 1.611 1.00 94.06 239 ASP A N 1
ATOM 1955 C CA . ASP A 1 239 ? -15.218 0.325 2.032 1.00 94.06 239 ASP A CA 1
ATOM 1956 C C . ASP A 1 239 ? -14.310 0.330 3.262 1.00 94.06 239 ASP A C 1
ATOM 1958 O O . ASP A 1 239 ? -14.498 -0.477 4.177 1.00 94.06 239 ASP A O 1
ATOM 1962 N N . LEU A 1 240 ? -13.366 1.272 3.341 1.00 94.44 240 LEU A N 1
ATOM 1963 C CA . LEU A 1 240 ? -12.530 1.456 4.524 1.00 94.44 240 LEU A CA 1
ATOM 1964 C C . LEU A 1 240 ? -13.364 1.883 5.744 1.00 94.44 240 LEU A C 1
ATOM 1966 O O . LEU A 1 240 ? -13.138 1.360 6.836 1.00 94.44 240 LEU A O 1
ATOM 1970 N N . ILE A 1 241 ? -14.358 2.770 5.586 1.00 93.81 241 ILE A N 1
ATOM 1971 C CA . ILE A 1 241 ? -15.284 3.148 6.673 1.00 93.81 241 ILE A CA 1
ATOM 1972 C C . ILE A 1 241 ? -16.022 1.915 7.186 1.00 93.81 241 ILE A C 1
ATOM 1974 O O . ILE A 1 241 ? -16.018 1.636 8.388 1.00 93.81 241 ILE A O 1
ATOM 1978 N N . THR A 1 242 ? -16.633 1.159 6.274 1.00 94.94 242 THR A N 1
ATOM 1979 C CA . THR A 1 242 ? -17.383 -0.059 6.603 1.00 94.94 242 THR A CA 1
ATOM 1980 C C . THR A 1 242 ? -16.491 -1.061 7.330 1.00 94.94 242 THR A C 1
ATOM 1982 O O . THR A 1 242 ? -16.870 -1.634 8.355 1.00 94.94 242 THR A O 1
ATOM 1985 N N . HIS A 1 243 ? -15.266 -1.225 6.840 1.00 95.12 243 HIS A N 1
ATOM 1986 C CA . HIS A 1 243 ? -14.282 -2.120 7.413 1.00 95.12 243 HIS A CA 1
ATOM 1987 C C . HIS A 1 243 ? -13.863 -1.734 8.831 1.00 95.12 243 HIS A C 1
ATOM 1989 O O . HIS A 1 243 ? -13.890 -2.574 9.732 1.00 95.12 243 HIS A O 1
ATOM 1995 N N . TYR A 1 244 ? -13.497 -0.472 9.049 1.00 94.38 244 TYR A N 1
ATOM 1996 C CA . TYR A 1 244 ? -13.073 -0.004 10.362 1.00 94.38 244 TYR A CA 1
ATOM 1997 C C . TYR A 1 244 ? -14.220 0.028 11.367 1.00 94.38 244 TYR A C 1
ATOM 1999 O O . TYR A 1 244 ? -14.005 -0.313 12.527 1.00 94.38 244 TYR A O 1
ATOM 2007 N N . ASN A 1 245 ? -15.447 0.336 10.942 1.00 92.44 245 ASN A N 1
ATOM 2008 C CA . ASN A 1 245 ? -16.618 0.194 11.806 1.00 92.44 245 ASN A CA 1
ATOM 2009 C C . ASN A 1 245 ? -16.813 -1.261 12.243 1.00 92.44 245 ASN A C 1
ATOM 2011 O O . ASN A 1 245 ? -16.984 -1.520 13.433 1.00 92.44 245 ASN A O 1
ATOM 2015 N N . LYS A 1 246 ? -16.701 -2.217 11.310 1.00 93.69 246 LYS A N 1
ATOM 2016 C CA . LYS A 1 246 ? -16.781 -3.647 11.630 1.00 93.69 246 LYS A CA 1
ATOM 2017 C C . LYS A 1 246 ? -15.693 -4.070 12.616 1.00 93.69 246 LYS A C 1
ATOM 2019 O O . LYS A 1 246 ? -16.004 -4.700 13.621 1.00 93.69 246 LYS A O 1
ATOM 2024 N N . LEU A 1 247 ? -14.440 -3.676 12.378 1.00 91.00 247 LEU A N 1
ATOM 2025 C CA . LEU A 1 247 ? -13.350 -3.944 13.318 1.00 91.00 247 LEU A CA 1
ATOM 2026 C C . LEU A 1 247 ? -13.616 -3.309 14.687 1.00 91.00 247 LEU A C 1
ATOM 2028 O O . LEU A 1 247 ? -13.420 -3.962 15.708 1.00 91.00 247 LEU A O 1
ATOM 2032 N N . GLY A 1 248 ? -14.099 -2.066 14.729 1.00 88.81 248 GLY A N 1
ATOM 2033 C CA . GLY A 1 248 ? -14.462 -1.386 15.970 1.00 88.81 248 GLY A CA 1
ATOM 2034 C C . GLY A 1 248 ? -15.517 -2.154 16.764 1.00 88.81 248 GLY A C 1
ATOM 2035 O O . GLY A 1 248 ? -15.367 -2.338 17.975 1.00 88.81 248 GLY A O 1
ATOM 2036 N N . THR A 1 249 ? -16.541 -2.685 16.094 1.00 89.62 249 THR A N 1
ATOM 2037 C CA . THR A 1 249 ? -17.543 -3.563 16.713 1.00 89.62 249 THR A CA 1
ATOM 2038 C C . THR A 1 249 ? -16.919 -4.875 17.193 1.00 89.62 249 THR A C 1
ATOM 2040 O O . THR A 1 249 ? -17.127 -5.260 18.344 1.00 89.62 249 THR A O 1
ATOM 2043 N N . ASP A 1 250 ? -16.099 -5.532 16.373 1.00 88.81 250 ASP A N 1
ATOM 2044 C CA . ASP A 1 250 ? -15.449 -6.802 16.716 1.00 88.81 250 ASP A CA 1
ATOM 2045 C C . ASP A 1 250 ? -14.536 -6.662 17.948 1.00 88.81 250 ASP A C 1
ATOM 2047 O O . ASP A 1 250 ? -14.599 -7.480 18.865 1.00 88.81 250 ASP A O 1
ATOM 2051 N N . TYR A 1 251 ? -13.726 -5.605 18.037 1.00 87.12 251 TYR A N 1
ATOM 2052 C CA . TYR A 1 251 ? -12.902 -5.341 19.223 1.00 87.12 251 TYR A CA 1
ATOM 2053 C C . TYR A 1 251 ? -13.744 -4.940 20.439 1.00 87.12 251 TYR A C 1
ATOM 2055 O O . TYR A 1 251 ? -13.448 -5.376 21.553 1.00 87.12 251 TYR A O 1
ATOM 2063 N N . SER A 1 252 ? -14.844 -4.203 20.238 1.00 84.00 252 SER A N 1
ATOM 2064 C CA . SER A 1 252 ? -15.777 -3.872 21.326 1.00 84.00 252 SER A CA 1
ATOM 2065 C C . SER A 1 252 ? -16.382 -5.133 21.946 1.00 84.00 252 SER A C 1
ATOM 2067 O O . SER A 1 252 ? -16.414 -5.267 23.169 1.00 84.00 252 SER A O 1
ATOM 2069 N N . THR A 1 253 ? -16.802 -6.096 21.117 1.00 89.75 253 THR A N 1
ATOM 2070 C CA . THR A 1 253 ? -17.350 -7.379 21.600 1.00 89.75 253 THR A CA 1
ATOM 2071 C C . THR A 1 253 ? -16.302 -8.215 22.339 1.00 89.75 253 THR A C 1
ATOM 2073 O O . THR A 1 253 ? -16.624 -8.881 23.322 1.00 89.75 253 THR A O 1
ATOM 2076 N N . LYS A 1 254 ? -15.029 -8.112 21.937 1.00 88.50 254 LYS A N 1
ATOM 2077 C CA . LYS A 1 254 ? -13.874 -8.727 22.612 1.00 88.50 254 LYS A CA 1
ATOM 2078 C C . LYS A 1 254 ? -13.393 -7.960 23.851 1.00 88.50 254 LYS A C 1
ATOM 2080 O O . LYS A 1 254 ? -12.419 -8.380 24.468 1.00 88.50 254 LYS A O 1
ATOM 2085 N N . LYS A 1 255 ? -14.075 -6.874 24.239 1.00 86.38 255 LYS A N 1
ATOM 2086 C CA . LYS A 1 255 ? -13.723 -5.985 25.362 1.00 86.38 255 LYS A CA 1
ATOM 2087 C C . LYS A 1 255 ? -12.364 -5.283 25.215 1.00 86.38 255 LYS A C 1
ATOM 2089 O O . LYS A 1 255 ? -11.805 -4.815 26.204 1.00 86.38 255 LYS A O 1
ATOM 2094 N N . ASP A 1 256 ? -11.866 -5.146 23.989 1.00 84.44 256 ASP A N 1
ATOM 2095 C CA . ASP A 1 256 ? -10.684 -4.342 23.673 1.00 84.44 256 ASP A CA 1
ATOM 2096 C C . ASP A 1 256 ? -11.114 -2.914 23.311 1.00 84.44 256 ASP A C 1
ATOM 2098 O O . ASP A 1 256 ? -11.243 -2.529 22.145 1.00 84.44 256 ASP A O 1
ATOM 2102 N N . ALA A 1 257 ? -11.410 -2.126 24.348 1.00 79.00 257 ALA A N 1
ATOM 2103 C C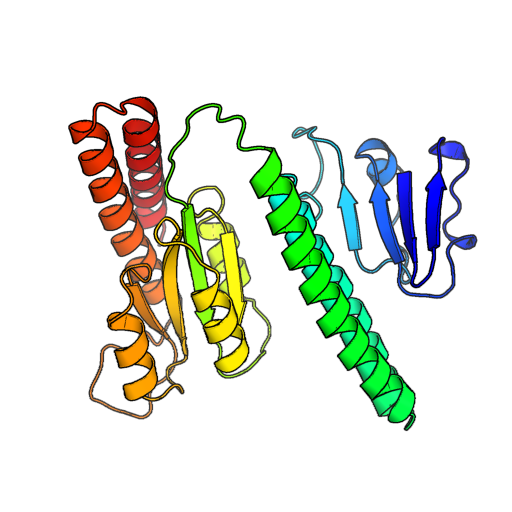A . ALA A 1 257 ? -11.920 -0.766 24.190 1.00 79.00 257 ALA A CA 1
ATOM 2104 C C . ALA A 1 257 ? -10.916 0.171 23.497 1.00 79.00 257 ALA A C 1
ATOM 2106 O O . ALA A 1 257 ? -11.321 1.086 22.775 1.00 79.00 257 ALA A O 1
ATOM 2107 N N . THR A 1 258 ? -9.615 -0.052 23.699 1.00 82.62 258 THR A N 1
ATOM 2108 C CA . THR A 1 258 ? -8.553 0.786 23.132 1.00 82.62 258 THR A CA 1
ATOM 2109 C C . THR A 1 258 ? -8.494 0.619 21.621 1.00 82.62 258 THR A C 1
ATOM 2111 O O . THR A 1 258 ? -8.602 1.609 20.894 1.00 82.62 258 THR A O 1
ATOM 2114 N N . THR A 1 259 ? -8.398 -0.621 21.132 1.00 84.81 259 THR A N 1
ATOM 2115 C CA . THR A 1 259 ? -8.355 -0.868 19.688 1.00 84.81 259 THR A CA 1
ATOM 2116 C C . THR A 1 259 ? -9.700 -0.563 19.033 1.00 84.81 259 THR A C 1
ATOM 2118 O O . THR A 1 259 ? -9.724 0.030 17.957 1.00 84.81 259 THR A O 1
ATOM 2121 N N . ALA A 1 260 ? -10.829 -0.843 19.694 1.00 79.88 260 ALA A N 1
ATOM 2122 C CA . ALA A 1 260 ? -12.142 -0.455 19.177 1.00 79.88 260 ALA A CA 1
ATOM 2123 C C . ALA A 1 260 ? -12.251 1.058 18.928 1.00 79.88 260 ALA A C 1
ATOM 2125 O O . ALA A 1 260 ? -12.662 1.487 17.847 1.00 79.88 260 ALA A O 1
ATOM 2126 N N . LYS A 1 261 ? -11.830 1.872 19.906 1.00 82.19 261 LYS A N 1
ATOM 2127 C CA . LYS A 1 261 ? -11.808 3.335 19.784 1.00 82.19 261 LYS A CA 1
ATOM 2128 C C . LYS A 1 261 ? -10.922 3.791 18.627 1.00 82.19 261 LYS A C 1
ATOM 2130 O O . LYS A 1 261 ? -11.304 4.707 17.899 1.00 82.19 261 LYS A O 1
ATOM 2135 N N . GLU A 1 262 ? -9.758 3.171 18.449 1.00 88.12 262 GLU A N 1
ATOM 2136 C CA . GLU A 1 262 ? -8.858 3.477 17.334 1.00 88.12 262 GLU A CA 1
ATOM 2137 C C . GLU A 1 262 ? -9.537 3.222 15.979 1.00 88.12 262 GLU A C 1
ATOM 2139 O O . GLU A 1 262 ? -9.526 4.096 15.110 1.00 88.12 262 GLU A O 1
ATOM 2144 N N . MET A 1 263 ? -10.193 2.068 15.817 1.00 91.69 263 MET A N 1
ATOM 2145 C CA . MET A 1 263 ? -10.883 1.716 14.573 1.00 91.69 263 MET A CA 1
ATOM 2146 C C . MET A 1 263 ? -12.042 2.678 14.274 1.00 91.69 263 MET A C 1
ATOM 2148 O O . MET A 1 263 ? -12.117 3.223 13.173 1.00 91.69 263 MET A O 1
ATOM 2152 N N . PHE A 1 264 ? -12.890 2.998 15.257 1.00 86.88 264 PHE A N 1
ATOM 2153 C CA . PHE A 1 264 ? -13.953 3.995 15.060 1.00 86.88 264 PHE A CA 1
ATOM 2154 C C . PHE A 1 264 ? -13.404 5.394 14.752 1.00 86.88 264 PHE A C 1
ATOM 2156 O O . PHE A 1 264 ? -13.984 6.129 13.955 1.00 86.88 264 PHE A O 1
ATOM 2163 N N . THR A 1 265 ? -12.257 5.763 15.331 1.00 87.50 265 THR A N 1
ATOM 2164 C CA . THR A 1 265 ? -11.592 7.038 15.025 1.00 87.50 265 THR A CA 1
ATOM 2165 C C . THR A 1 265 ? -11.132 7.086 13.566 1.00 87.50 265 THR A C 1
ATOM 2167 O O . THR A 1 265 ? -11.321 8.108 12.906 1.00 87.50 265 THR A O 1
ATOM 2170 N N . LYS A 1 266 ? -10.577 5.986 13.039 1.00 90.19 266 LYS A N 1
ATOM 2171 C CA . LYS A 1 266 ? -10.208 5.856 11.619 1.00 90.19 266 LYS A CA 1
ATOM 2172 C C . LYS A 1 266 ? -11.427 5.986 10.703 1.00 90.19 266 LYS A C 1
ATOM 2174 O O . LYS A 1 266 ? -11.392 6.792 9.775 1.00 90.19 266 LYS A O 1
ATOM 2179 N N . ALA A 1 267 ? -12.521 5.284 11.009 1.00 91.44 267 ALA A N 1
ATOM 2180 C CA . ALA A 1 267 ? -13.777 5.404 10.263 1.00 91.44 267 ALA A CA 1
ATOM 2181 C C . ALA A 1 267 ? -14.311 6.849 10.262 1.00 91.44 267 ALA A C 1
ATOM 2183 O O . ALA A 1 267 ? -14.664 7.384 9.216 1.00 91.44 267 ALA A O 1
ATOM 2184 N N . HIS A 1 268 ? -14.288 7.530 11.411 1.00 87.44 268 HIS A N 1
ATOM 2185 C CA . HIS A 1 268 ? -14.731 8.924 11.517 1.00 87.44 268 HIS A CA 1
ATOM 2186 C C . HIS A 1 268 ? -13.852 9.901 10.726 1.00 87.44 268 HIS A C 1
ATOM 2188 O O . HIS A 1 268 ? -14.370 10.809 10.075 1.00 87.44 268 HIS A O 1
ATOM 2194 N N . LYS A 1 269 ? -12.522 9.724 10.752 1.00 89.50 269 LYS A N 1
ATOM 2195 C CA . LYS A 1 269 ? -11.594 10.512 9.920 1.00 89.50 269 LYS A CA 1
ATOM 2196 C C . LYS A 1 269 ? -11.921 10.356 8.430 1.00 89.50 269 LYS A C 1
ATOM 2198 O O . LYS A 1 269 ? -11.937 11.355 7.714 1.00 89.50 269 LYS A O 1
ATOM 2203 N N . LEU A 1 270 ? -12.216 9.133 7.984 1.00 90.56 270 LEU A N 1
ATOM 2204 C CA . LEU A 1 270 ? -12.625 8.863 6.605 1.00 90.56 270 LEU A CA 1
ATOM 2205 C C . LEU A 1 270 ? -13.959 9.526 6.256 1.00 90.56 270 LEU A C 1
ATOM 2207 O O . LEU A 1 270 ? -14.044 10.140 5.203 1.00 90.56 270 LEU A O 1
ATOM 2211 N N . CYS A 1 271 ? -14.965 9.483 7.138 1.00 88.31 271 CYS A N 1
ATOM 2212 C CA . CYS A 1 271 ? -16.240 10.170 6.901 1.00 88.31 271 CYS A CA 1
ATOM 2213 C C . CYS A 1 271 ? -16.053 11.675 6.668 1.00 88.31 271 CYS A C 1
ATOM 2215 O O . CYS A 1 271 ? -16.730 12.250 5.824 1.00 88.31 271 CYS A O 1
ATOM 2217 N N . LYS A 1 272 ? -15.126 12.317 7.393 1.00 85.19 272 LYS A N 1
ATOM 2218 C CA . LYS A 1 272 ? -14.820 13.741 7.191 1.00 85.19 272 LYS A CA 1
ATOM 2219 C C . LYS A 1 272 ? -14.176 14.009 5.833 1.00 85.19 272 LYS A C 1
ATOM 2221 O O . LYS A 1 272 ? -14.610 14.922 5.149 1.00 85.19 272 LYS A O 1
ATOM 2226 N N . LYS A 1 273 ? -13.193 13.192 5.439 1.00 80.19 273 LYS A N 1
ATOM 2227 C CA . LYS A 1 273 ? -12.532 13.287 4.125 1.00 80.19 273 LYS A CA 1
ATOM 2228 C C . LYS A 1 273 ? -13.486 12.964 2.970 1.00 80.19 273 LYS A C 1
ATOM 2230 O O . LYS A 1 273 ? -13.408 13.584 1.924 1.00 80.19 273 LYS A O 1
ATOM 2235 N N . GLY A 1 274 ? -14.421 12.036 3.182 1.00 67.38 274 GLY A N 1
ATOM 2236 C CA . GLY A 1 274 ? -15.460 11.653 2.224 1.00 67.38 274 GLY A CA 1
ATOM 2237 C C . GLY A 1 274 ? -16.378 12.799 1.790 1.00 67.38 274 GLY A C 1
ATOM 2238 O O . GLY A 1 274 ? -16.945 12.735 0.707 1.00 67.38 274 GLY A O 1
ATOM 2239 N N . LEU A 1 275 ? -16.509 13.844 2.614 1.00 57.88 275 LEU A N 1
ATOM 2240 C CA . LEU A 1 275 ? -17.300 15.043 2.317 1.00 57.88 275 LEU A CA 1
ATOM 2241 C C . LEU A 1 275 ? -16.535 16.083 1.476 1.00 57.88 275 LEU A C 1
ATOM 2243 O O . LEU A 1 275 ? -17.112 17.109 1.128 1.00 57.88 275 LEU A O 1
ATOM 2247 N N . GLU A 1 276 ? -15.249 15.852 1.200 1.00 58.81 276 GLU A N 1
ATOM 2248 C CA . GLU A 1 276 ? -14.360 16.783 0.489 1.00 58.81 276 GLU A CA 1
ATOM 2249 C C . GLU A 1 276 ? -14.119 16.388 -0.983 1.00 58.81 276 GLU A C 1
ATOM 2251 O O . GLU A 1 276 ? -13.401 17.105 -1.683 1.00 58.81 276 GLU A O 1
ATOM 2256 N N . PHE A 1 277 ? -14.688 15.265 -1.446 1.00 56.75 277 PHE A N 1
ATOM 2257 C CA . PHE A 1 277 ? -14.589 14.791 -2.835 1.00 56.75 277 PHE A CA 1
ATOM 2258 C C . PHE A 1 277 ? -15.712 15.311 -3.731 1.00 56.75 277 PHE A C 1
ATOM 2260 O O . PHE A 1 277 ? -16.861 15.423 -3.246 1.00 56.75 277 PHE A O 1
#

Radius of gyration: 21.18 Å; Cα contacts (8 Å, |Δi|>4): 320; chains: 1; bounding box: 54×40×49 Å

Sequence (277 aa):
MCSLAKDSILNFENDSDFDFDKLPKKTTILFVSSKFVATMKSKPDQVEKVFILEEDKSRVDNQERFATGKDLIFLLADAIYRCYNKEAKAYSESGDMSSANRKKEEVNRIHSELKKTHQRFFRRDTTINTSTSTLTRVIWLKSKLEDDVEMKRLINLFDEIVSSFSVFANLSDFRECLHEYETFVHIFLIIDADYDDLVVADFHKRSNIKIVCRYGQSSSKNETTIDNYPELCLHLTHDLITHYNKLGTDYSTKKDATTAKEMFTKAHKLCKKGLEF

Nearest PDB structures (foldseek):
  2cb0-assembly1_A  TM=4.606E-01  e=2.562E-01  Pyrococcus furiosus
  3g68-assembly1_B  TM=4.101E-01  e=5.168E-01  Clostridioides difficile 630
  2df8-assembly1_B  TM=5.109E-01  e=2.230E+00  Pyrococcus horikoshii OT3
  3knz-assembly1_B  TM=3.562E-01  e=1.664E+00  Salmonella enterica subsp. enterica serovar Typhimurium
  3d8u-assembly1_B  TM=3.958E-01  e=5.360E+00  Vibrio parahaemolyticus

Secondary structure (DSSP, 8-state):
-EEEETTEEEE-S-GGG--GGGS-SS-EEEEE-HHHHTT-SS--TTEEEEEE----TTSS-GGG--SSHHHHHHHHHHHHHHHHHHHHHHHHHTT-HHHHHHHHHHHHHHHHHHHHHHHHHHTTS-S-----PPEEEEEEE-SS----HHHHHHHHHHTTTSSEEEEES-HHHHHHHHHHS-TTEEEEEEEETTS-HHHHHHHHT-TTEEEEEEES--S-SSS--B-SHHHHHHHHHHHHHHHHHHHHHHHHHTT-HHHHHHHHHHHHHHHHHHTT-

pLDDT: mean 75.79, std 14.35, range [31.41, 95.62]

Solvent-accessible surface area (backbone atoms only — not comparable to full-atom values): 15842 Å² total; per-residue (Å²): 74,40,36,46,41,98,90,45,78,49,77,42,94,53,85,88,78,72,53,77,85,74,50,68,99,49,70,25,39,38,39,35,46,61,72,55,54,73,71,51,91,67,86,55,88,49,47,76,47,62,38,42,79,58,86,71,86,87,69,80,76,74,89,41,55,54,95,42,78,66,45,43,55,51,55,48,43,52,50,53,41,51,52,32,52,52,53,18,49,54,28,47,75,73,66,40,53,68,61,15,50,53,30,53,53,49,36,55,51,51,46,52,50,52,52,52,48,53,54,54,55,60,68,62,61,66,70,68,78,89,71,92,69,69,43,39,34,44,36,36,42,36,82,63,92,62,84,62,61,67,58,53,51,50,45,71,70,42,57,94,63,50,74,46,76,50,80,32,63,44,72,66,63,45,52,58,50,57,72,69,54,53,80,58,40,38,32,38,35,37,33,34,43,87,59,56,68,70,60,55,56,56,49,70,71,36,86,30,42,76,45,80,43,41,34,38,80,59,94,62,93,84,66,92,52,38,66,47,70,70,61,47,51,53,52,53,42,53,52,48,28,55,50,24,44,50,49,14,51,55,27,46,75,70,68,36,58,69,62,12,51,52,26,40,48,44,20,51,54,40,57,60,56,63,73,75,112

Organism: NCBI:txid433720